Protein AF-A0A644TTU2-F1 (afdb_monomer_lite)

Structure (mmCIF, N/CA/C/O backbone):
data_AF-A0A644TTU2-F1
#
_entry.id   AF-A0A644TTU2-F1
#
loop_
_atom_site.group_PDB
_atom_site.id
_atom_site.type_symbol
_atom_site.label_atom_id
_atom_site.label_alt_id
_atom_site.label_comp_id
_atom_site.label_asym_id
_atom_site.label_entity_id
_atom_site.label_seq_id
_atom_site.pdbx_PDB_ins_code
_atom_site.Cartn_x
_atom_site.Cartn_y
_atom_site.Cartn_z
_atom_site.occupancy
_atom_site.B_iso_or_equiv
_atom_site.auth_seq_id
_atom_site.auth_comp_id
_atom_site.auth_asym_id
_atom_site.auth_atom_id
_atom_site.pdbx_PDB_model_num
ATOM 1 N N . MET A 1 1 ? -2.534 -51.033 -49.620 1.00 36.47 1 MET A N 1
ATOM 2 C CA . MET A 1 1 ? -1.357 -50.260 -50.071 1.00 36.47 1 MET A CA 1
ATOM 3 C C . MET A 1 1 ? -1.173 -49.117 -49.080 1.00 36.47 1 MET A C 1
ATOM 5 O O . MET A 1 1 ? -1.932 -48.161 -49.117 1.00 36.47 1 MET A O 1
ATOM 9 N N . ILE A 1 2 ? -0.305 -49.298 -48.080 1.00 35.78 2 ILE A N 1
ATOM 10 C CA . ILE A 1 2 ? -0.121 -48.347 -46.971 1.00 35.78 2 ILE A CA 1
ATOM 11 C C . ILE A 1 2 ? 1.009 -47.396 -47.372 1.00 35.78 2 ILE A C 1
ATOM 13 O O . ILE A 1 2 ? 2.173 -47.789 -47.349 1.00 35.78 2 ILE A O 1
ATOM 17 N N . PHE A 1 3 ? 0.681 -46.162 -47.758 1.00 36.12 3 PHE A N 1
ATOM 18 C CA . PHE A 1 3 ? 1.684 -45.111 -47.923 1.00 36.12 3 PHE A CA 1
ATOM 19 C C . PHE A 1 3 ? 2.044 -44.549 -46.547 1.00 36.12 3 PHE A C 1
ATOM 21 O O . PHE A 1 3 ? 1.302 -43.783 -45.940 1.00 36.12 3 PHE A O 1
ATOM 28 N N . LYS A 1 4 ? 3.201 -44.977 -46.046 1.00 41.09 4 LYS A N 1
ATOM 29 C CA . LYS A 1 4 ? 3.854 -44.441 -44.853 1.00 41.09 4 LYS A CA 1
ATOM 30 C C . LYS A 1 4 ? 4.629 -43.192 -45.290 1.00 41.09 4 LYS A C 1
ATOM 32 O O . LYS A 1 4 ? 5.732 -43.307 -45.818 1.00 41.09 4 LYS A O 1
ATOM 37 N N . THR A 1 5 ? 4.057 -42.000 -45.137 1.00 38.59 5 THR A N 1
ATOM 38 C CA . THR A 1 5 ? 4.783 -40.745 -45.392 1.00 38.59 5 THR A CA 1
ATOM 39 C C . THR A 1 5 ? 5.749 -40.485 -44.240 1.00 38.59 5 THR A C 1
ATOM 41 O O . THR A 1 5 ? 5.375 -39.992 -43.178 1.00 38.59 5 THR A O 1
ATOM 44 N N . SER A 1 6 ? 7.003 -40.880 -44.448 1.00 41.25 6 SER A N 1
ATOM 45 C CA . SER A 1 6 ? 8.137 -40.555 -43.588 1.00 41.25 6 SER A CA 1
ATOM 46 C C . SER A 1 6 ? 8.536 -39.095 -43.796 1.00 41.25 6 SER A C 1
ATOM 48 O O . SER A 1 6 ? 9.409 -38.790 -44.607 1.00 41.25 6 SER A O 1
ATOM 50 N N . THR A 1 7 ? 7.918 -38.182 -43.054 1.00 50.84 7 THR A N 1
ATOM 51 C CA . THR A 1 7 ? 8.358 -36.782 -42.983 1.00 50.84 7 THR A CA 1
ATOM 52 C C . THR A 1 7 ? 9.454 -36.659 -41.922 1.00 50.84 7 THR A C 1
ATOM 54 O O . THR A 1 7 ? 9.243 -36.127 -40.837 1.00 50.84 7 THR A O 1
ATOM 57 N N . SER A 1 8 ? 10.635 -37.213 -42.207 1.00 52.56 8 SER A N 1
ATOM 58 C CA . SER A 1 8 ? 11.828 -36.971 -41.390 1.00 52.56 8 SER A CA 1
ATOM 59 C C . SER A 1 8 ? 12.425 -35.636 -41.829 1.00 52.56 8 SER A C 1
ATOM 61 O O . SER A 1 8 ? 13.054 -35.537 -42.885 1.00 52.56 8 SER A O 1
ATOM 63 N N . ALA A 1 9 ? 12.160 -34.577 -41.059 1.00 55.38 9 ALA A N 1
ATOM 64 C CA . ALA A 1 9 ? 12.847 -33.305 -41.237 1.00 55.38 9 ALA A CA 1
ATOM 65 C C . ALA A 1 9 ? 14.358 -33.550 -41.128 1.00 55.38 9 ALA A C 1
ATOM 67 O O . ALA A 1 9 ? 14.825 -34.191 -40.185 1.00 55.38 9 ALA A O 1
ATOM 68 N N . LYS A 1 10 ? 15.124 -33.077 -42.117 1.00 64.12 10 LYS A N 1
ATOM 69 C CA . LYS A 1 10 ? 16.571 -33.304 -42.168 1.00 64.12 10 LYS A CA 1
ATOM 70 C C . LYS A 1 10 ? 17.222 -32.758 -40.884 1.00 64.12 10 LYS A C 1
ATOM 72 O O . LYS A 1 10 ? 16.847 -31.670 -40.446 1.00 64.12 10 LYS A O 1
ATOM 77 N N . PRO A 1 11 ? 18.201 -33.462 -40.289 1.00 58.56 11 PRO A N 1
ATOM 78 C CA . PRO A 1 11 ? 18.695 -33.180 -38.936 1.00 58.56 11 PRO A CA 1
ATOM 79 C C . PRO A 1 11 ? 19.210 -31.745 -38.758 1.00 58.56 11 PRO A C 1
ATOM 81 O O . PRO A 1 11 ? 19.015 -31.145 -37.708 1.00 58.56 11 PRO A O 1
ATOM 84 N N . TYR A 1 12 ? 19.773 -31.144 -39.807 1.00 68.12 12 TYR A N 1
ATOM 85 C CA . TYR A 1 12 ? 20.229 -29.754 -39.788 1.00 68.12 12 TYR A CA 1
ATOM 86 C C . TYR A 1 12 ? 19.088 -28.723 -39.707 1.00 68.12 12 TYR A C 1
ATOM 88 O O . TYR A 1 12 ? 19.285 -27.651 -39.153 1.00 68.12 12 TYR A O 1
ATOM 96 N N . ILE A 1 13 ? 17.886 -29.037 -40.205 1.00 71.69 13 ILE A N 1
ATOM 97 C CA . ILE A 1 13 ? 16.705 -28.164 -40.091 1.00 71.69 13 ILE A CA 1
ATOM 98 C C . ILE A 1 13 ? 16.196 -28.174 -38.651 1.00 71.69 13 ILE A C 1
ATOM 100 O O . ILE A 1 13 ? 15.873 -27.125 -38.112 1.00 71.69 13 ILE A O 1
ATOM 104 N N . VAL A 1 14 ? 16.185 -29.340 -37.998 1.00 64.75 14 VAL A N 1
ATOM 105 C CA . VAL A 1 14 ? 15.811 -29.451 -36.580 1.00 64.75 14 VAL A CA 1
ATOM 106 C C . VAL A 1 14 ? 16.819 -28.709 -35.705 1.00 64.75 14 VAL A C 1
ATOM 108 O O . VAL A 1 14 ? 16.410 -27.982 -34.808 1.00 64.75 14 VAL A O 1
ATOM 111 N N . VAL A 1 15 ? 18.117 -28.807 -36.006 1.00 71.81 15 VAL A N 1
ATOM 112 C CA . VAL A 1 15 ? 19.171 -28.049 -35.312 1.00 71.81 15 VAL A CA 1
ATOM 113 C C . VAL A 1 15 ? 19.033 -26.544 -35.548 1.00 71.81 15 VAL A C 1
ATOM 115 O O . VAL A 1 15 ? 19.105 -25.798 -34.585 1.00 71.81 15 VAL A O 1
ATOM 118 N N . LEU A 1 16 ? 18.757 -26.078 -36.770 1.00 72.00 16 LEU A N 1
ATOM 119 C CA . LEU A 1 16 ? 18.525 -24.653 -37.042 1.00 72.00 16 LEU A CA 1
ATOM 120 C C . LEU A 1 16 ? 17.249 -24.127 -36.378 1.00 72.00 16 LEU A C 1
ATOM 122 O O . LEU A 1 16 ? 17.274 -23.031 -35.837 1.00 72.00 16 LEU A O 1
ATOM 126 N N . ILE A 1 17 ? 16.165 -24.908 -36.357 1.00 67.31 17 ILE A N 1
ATOM 127 C CA . ILE A 1 17 ? 14.934 -24.561 -35.631 1.00 67.31 17 ILE A CA 1
ATOM 128 C C . ILE A 1 17 ? 15.198 -24.536 -34.130 1.00 67.31 17 ILE A C 1
ATOM 130 O O . ILE A 1 17 ? 14.697 -23.647 -33.462 1.00 67.31 17 ILE A O 1
ATOM 134 N N . THR A 1 18 ? 15.996 -25.466 -33.602 1.00 58.34 18 THR A N 1
ATOM 135 C CA . THR A 1 18 ? 16.338 -25.534 -32.174 1.00 58.34 18 THR A CA 1
ATOM 136 C C . THR A 1 18 ? 17.281 -24.402 -31.781 1.00 58.34 18 THR A C 1
ATOM 138 O O . THR A 1 18 ? 17.051 -23.772 -30.765 1.00 58.34 18 THR A O 1
ATOM 141 N N . ILE A 1 19 ? 18.285 -24.075 -32.598 1.00 64.81 19 ILE A N 1
ATOM 142 C CA . ILE A 1 19 ? 19.174 -22.921 -32.402 1.00 64.81 19 ILE A CA 1
ATOM 143 C C . ILE A 1 19 ? 18.379 -21.622 -32.512 1.00 64.81 19 ILE A C 1
ATOM 145 O O . ILE A 1 19 ? 18.540 -20.750 -31.672 1.00 64.81 19 ILE A O 1
ATOM 149 N N . TRP A 1 20 ? 17.477 -21.505 -33.487 1.00 62.22 20 TRP A N 1
ATOM 150 C CA . TRP A 1 20 ? 16.575 -20.364 -33.607 1.00 62.22 20 TRP A CA 1
ATOM 151 C C . TRP A 1 20 ? 15.594 -20.282 -32.432 1.00 62.22 20 TRP A C 1
ATOM 153 O O . TRP A 1 20 ? 15.369 -19.193 -31.929 1.00 62.22 20 TRP A O 1
ATOM 163 N N . TYR A 1 21 ? 15.067 -21.405 -31.930 1.00 55.94 21 TYR A N 1
ATOM 164 C CA . TYR A 1 21 ? 14.231 -21.445 -30.724 1.00 55.94 21 TYR A CA 1
ATOM 165 C C . TYR A 1 21 ? 15.023 -21.084 -29.468 1.00 55.94 21 TYR A C 1
ATOM 167 O O . TYR A 1 21 ? 14.513 -20.343 -28.646 1.00 55.94 21 TYR A O 1
ATOM 175 N N . ILE A 1 22 ? 16.261 -21.560 -29.326 1.00 54.66 22 ILE A N 1
ATOM 176 C CA . ILE A 1 22 ? 17.160 -21.233 -28.211 1.00 54.66 22 ILE A CA 1
ATOM 177 C C . ILE A 1 22 ? 17.533 -19.745 -28.257 1.00 54.66 22 ILE A C 1
ATOM 179 O O . ILE A 1 22 ? 17.469 -19.072 -27.237 1.00 54.66 22 ILE A O 1
ATOM 183 N N . PHE A 1 23 ? 17.821 -19.202 -29.443 1.00 53.97 23 PHE A N 1
ATOM 184 C CA . PHE A 1 23 ? 18.107 -17.778 -29.646 1.00 53.97 23 PHE A CA 1
ATOM 185 C C . PHE A 1 23 ? 16.855 -16.896 -29.458 1.00 53.97 23 PHE A C 1
ATOM 187 O O . PHE A 1 23 ? 16.946 -15.777 -28.962 1.00 53.97 23 PHE A O 1
ATOM 194 N N . ARG A 1 24 ? 15.665 -17.422 -29.783 1.00 51.34 24 ARG A N 1
ATOM 195 C CA . ARG A 1 24 ? 14.353 -16.784 -29.564 1.00 51.34 24 ARG A CA 1
ATOM 196 C C . ARG A 1 24 ? 13.818 -16.948 -28.133 1.00 51.34 24 ARG A C 1
ATOM 198 O O . ARG A 1 24 ? 12.896 -16.233 -27.759 1.00 51.34 24 ARG A O 1
ATOM 205 N N . MET A 1 25 ? 14.354 -17.880 -27.340 1.00 43.56 25 MET A N 1
ATOM 206 C CA . MET A 1 25 ? 13.925 -18.132 -25.955 1.00 43.56 25 MET A CA 1
ATOM 207 C C . MET A 1 25 ? 14.740 -17.384 -24.899 1.00 43.56 25 MET A C 1
ATOM 209 O O . MET A 1 25 ? 14.291 -17.324 -23.759 1.00 43.56 25 MET A O 1
ATOM 213 N N . ASP A 1 26 ? 15.873 -16.780 -25.260 1.00 47.06 26 ASP A N 1
ATOM 214 C CA . ASP A 1 26 ? 16.692 -15.985 -24.327 1.00 47.06 26 ASP A CA 1
ATOM 215 C C . ASP A 1 26 ? 16.451 -14.471 -24.457 1.00 47.06 26 ASP A C 1
ATOM 217 O O . ASP A 1 26 ? 17.126 -13.644 -23.844 1.00 47.06 26 ASP A O 1
ATOM 221 N N . THR A 1 27 ? 15.469 -14.080 -25.271 1.00 51.66 27 THR A N 1
ATOM 222 C CA . THR A 1 27 ? 15.134 -12.677 -25.481 1.00 51.66 27 THR A CA 1
ATOM 223 C C . THR A 1 27 ? 14.147 -12.218 -24.420 1.00 51.66 27 THR A C 1
ATOM 225 O O . THR A 1 27 ? 12.972 -12.590 -24.407 1.00 51.66 27 THR A O 1
ATOM 228 N N . ILE A 1 28 ? 14.628 -11.352 -23.539 1.00 59.41 28 ILE A N 1
ATOM 229 C CA . ILE A 1 28 ? 13.788 -10.480 -22.734 1.00 59.41 28 ILE A CA 1
ATOM 230 C C . ILE A 1 28 ? 12.988 -9.602 -23.709 1.00 59.41 28 ILE A C 1
ATOM 232 O O . ILE A 1 28 ? 13.498 -8.620 -24.243 1.00 59.41 28 ILE A O 1
ATOM 236 N N . ASN A 1 29 ? 11.752 -10.002 -24.009 1.00 67.81 29 ASN A N 1
ATOM 237 C CA . ASN A 1 29 ? 10.910 -9.289 -24.963 1.00 67.81 29 ASN A CA 1
ATOM 238 C C . ASN A 1 29 ? 10.328 -8.029 -24.302 1.00 67.81 29 ASN A C 1
ATOM 240 O O . ASN A 1 29 ? 9.532 -8.136 -23.362 1.00 67.81 29 ASN A O 1
ATOM 244 N N . SER A 1 30 ? 10.704 -6.850 -24.802 1.00 69.06 30 SER A N 1
ATOM 245 C CA . SER A 1 30 ? 10.215 -5.554 -24.317 1.00 69.06 30 SER A CA 1
ATOM 246 C C . SER A 1 30 ? 8.688 -5.462 -24.365 1.00 69.06 30 SER A C 1
ATOM 248 O O . SER A 1 30 ? 8.096 -4.981 -23.404 1.00 69.06 30 SER A O 1
ATOM 250 N N . GLU A 1 31 ? 8.034 -6.046 -25.375 1.00 71.81 31 GLU A N 1
ATOM 251 C CA . GLU A 1 31 ? 6.565 -6.103 -25.470 1.00 71.81 31 GLU A CA 1
ATOM 252 C C . GLU A 1 31 ? 5.923 -6.891 -24.318 1.00 71.81 31 GLU A C 1
ATOM 254 O O . GLU A 1 31 ? 4.842 -6.556 -23.836 1.00 71.81 31 GLU A O 1
ATOM 259 N N . THR A 1 32 ? 6.580 -7.956 -23.848 1.00 80.75 32 THR A N 1
ATOM 260 C CA . THR A 1 32 ? 6.059 -8.767 -22.735 1.00 80.75 32 THR A CA 1
ATOM 261 C C . THR A 1 32 ? 6.181 -8.017 -21.411 1.00 80.75 32 THR A C 1
ATOM 263 O O . THR A 1 32 ? 5.284 -8.095 -20.568 1.00 80.75 32 THR A O 1
ATOM 266 N N . ILE A 1 33 ? 7.273 -7.269 -21.233 1.00 82.75 33 ILE A N 1
ATOM 267 C CA . ILE A 1 33 ? 7.481 -6.429 -20.051 1.00 82.75 33 ILE A CA 1
ATOM 268 C C . ILE A 1 33 ? 6.497 -5.260 -20.066 1.00 82.75 33 ILE A C 1
ATOM 270 O O . ILE A 1 33 ? 5.790 -5.056 -19.080 1.00 82.75 33 ILE A O 1
ATOM 274 N N . ASP A 1 34 ? 6.374 -4.556 -21.187 1.00 82.81 34 ASP A N 1
ATOM 275 C CA . ASP A 1 34 ? 5.413 -3.466 -21.345 1.00 82.81 34 ASP A CA 1
ATOM 276 C C . ASP A 1 34 ? 3.967 -3.941 -21.107 1.00 82.81 34 ASP A C 1
ATOM 278 O O . ASP A 1 34 ? 3.221 -3.349 -20.322 1.00 82.81 34 ASP A O 1
ATOM 282 N N . GLY A 1 35 ? 3.591 -5.102 -21.653 1.00 85.50 35 GLY A N 1
ATOM 283 C CA . GLY A 1 35 ? 2.297 -5.737 -21.392 1.00 85.50 35 GLY A CA 1
ATOM 284 C C . GLY A 1 35 ? 2.046 -6.047 -19.908 1.00 85.50 35 GLY A C 1
ATOM 285 O O . GLY A 1 35 ? 0.925 -5.895 -19.414 1.00 85.50 35 GLY A O 1
ATOM 286 N N . TYR A 1 36 ? 3.082 -6.447 -19.164 1.00 87.75 36 TYR A N 1
ATOM 287 C CA . TYR A 1 36 ? 2.977 -6.671 -17.720 1.00 87.75 36 TYR A CA 1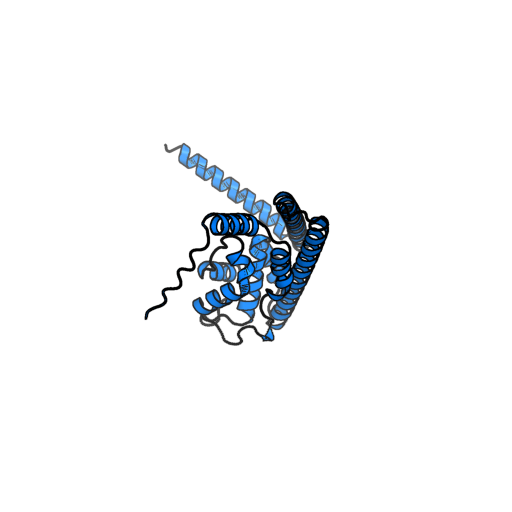
ATOM 288 C C . TYR A 1 36 ? 2.769 -5.358 -16.950 1.00 87.75 36 TYR A C 1
ATOM 290 O O . TYR A 1 36 ? 1.861 -5.271 -16.115 1.00 87.75 36 TYR A O 1
ATOM 298 N N . PHE A 1 37 ? 3.582 -4.336 -17.232 1.00 89.62 37 PHE A N 1
ATOM 299 C CA . PHE A 1 37 ? 3.536 -3.058 -16.520 1.00 89.62 37 PHE A CA 1
ATOM 300 C C . PHE A 1 37 ? 2.275 -2.249 -16.858 1.00 89.62 37 PHE A C 1
ATOM 302 O O . PHE A 1 37 ? 1.611 -1.746 -15.950 1.00 89.62 37 PHE A O 1
ATOM 309 N N . SER A 1 38 ? 1.845 -2.227 -18.120 1.00 88.25 38 SER A N 1
ATOM 310 C CA . SER A 1 38 ? 0.589 -1.591 -18.560 1.00 88.25 38 SER A CA 1
ATOM 311 C C . SER A 1 38 ? -0.672 -2.214 -17.938 1.00 88.25 38 SER A C 1
ATOM 313 O O . SER A 1 38 ? -1.743 -1.596 -17.911 1.00 88.25 38 SER A O 1
ATOM 315 N N . ALA A 1 39 ? -0.571 -3.432 -17.394 1.00 89.19 39 ALA A N 1
ATOM 316 C CA . ALA A 1 39 ? -1.641 -4.082 -16.645 1.00 89.19 39 ALA A CA 1
ATOM 317 C C . ALA A 1 39 ? -1.655 -3.745 -15.144 1.00 89.19 39 ALA A C 1
ATOM 319 O O . ALA A 1 39 ? -2.660 -4.037 -14.488 1.00 89.19 39 ALA A O 1
ATOM 320 N N . LEU A 1 40 ? -0.603 -3.130 -14.585 1.00 88.44 40 LEU A N 1
ATOM 321 C CA . LEU A 1 40 ? -0.518 -2.810 -13.152 1.00 88.44 40 LEU A CA 1
ATOM 322 C C . LEU A 1 40 ? -1.687 -1.965 -12.630 1.00 88.44 40 LEU A C 1
ATOM 324 O O . LEU A 1 40 ? -2.215 -2.326 -11.577 1.00 88.44 40 LEU A O 1
ATOM 328 N N . PRO A 1 41 ? -2.163 -0.911 -13.328 1.00 87.38 41 PRO A N 1
ATOM 329 C CA . PRO A 1 41 ? -3.273 -0.102 -12.819 1.00 87.38 41 PRO A CA 1
ATOM 330 C C . PRO A 1 41 ? -4.555 -0.918 -12.609 1.00 87.38 41 PRO A C 1
ATOM 332 O O . PRO A 1 41 ? -5.297 -0.684 -11.661 1.00 87.38 41 PRO A O 1
ATOM 335 N N . ARG A 1 42 ? -4.783 -1.942 -13.446 1.00 86.69 42 ARG A N 1
ATOM 336 C CA . ARG A 1 42 ? -5.956 -2.833 -13.365 1.00 86.69 42 ARG A CA 1
ATOM 337 C C . ARG A 1 42 ? -5.859 -3.877 -12.252 1.00 86.69 42 ARG A C 1
ATOM 339 O O . ARG A 1 42 ? -6.818 -4.601 -12.014 1.00 86.69 42 ARG A O 1
ATOM 346 N N . LYS A 1 43 ? -4.703 -3.991 -11.598 1.00 86.38 43 LYS A N 1
ATOM 347 C CA . LYS A 1 43 ? -4.461 -4.931 -10.499 1.00 86.38 43 LYS A CA 1
ATOM 348 C C . LYS A 1 43 ? -4.631 -4.285 -9.119 1.00 86.38 43 LYS A C 1
ATOM 350 O O . LYS A 1 43 ? -4.326 -4.928 -8.115 1.00 86.38 43 LYS A O 1
ATOM 355 N N . ALA A 1 44 ? -5.102 -3.038 -9.055 1.00 87.19 44 ALA A N 1
ATOM 356 C CA . ALA A 1 44 ? -5.551 -2.450 -7.802 1.00 87.19 44 ALA A CA 1
ATOM 357 C C . ALA A 1 44 ? -6.681 -3.308 -7.185 1.00 87.19 44 ALA A C 1
ATOM 359 O O . ALA A 1 44 ? -7.447 -3.928 -7.929 1.00 87.19 44 ALA A O 1
ATOM 360 N N . PRO A 1 45 ? -6.814 -3.350 -5.845 1.00 91.44 45 PRO A N 1
ATOM 361 C CA . PRO A 1 45 ? -7.928 -4.032 -5.189 1.00 91.44 45 PRO A CA 1
ATOM 362 C C . PRO A 1 45 ? -9.295 -3.528 -5.676 1.00 91.44 45 PRO A C 1
ATOM 364 O O . PRO A 1 45 ? -9.371 -2.477 -6.305 1.00 91.44 45 PRO A O 1
ATOM 367 N N . ALA A 1 46 ? -10.376 -4.242 -5.378 1.00 93.81 46 ALA A N 1
ATOM 368 C CA . ALA A 1 46 ? -11.740 -3.881 -5.776 1.00 93.81 46 ALA A CA 1
ATOM 369 C C . ALA A 1 46 ? -12.227 -2.544 -5.171 1.00 93.81 46 ALA A C 1
ATOM 371 O O . ALA A 1 46 ? -11.778 -2.148 -4.096 1.00 93.81 46 ALA A O 1
ATOM 372 N N . ASP A 1 47 ? -13.148 -1.843 -5.849 1.00 95.12 47 ASP A N 1
ATOM 373 C CA . ASP A 1 47 ? -13.818 -0.656 -5.291 1.00 95.12 47 ASP A CA 1
ATOM 374 C C . ASP A 1 47 ? -14.658 -1.001 -4.063 1.00 95.12 47 ASP A C 1
ATOM 376 O O . ASP A 1 47 ? -15.049 -2.151 -3.864 1.00 95.12 47 ASP A O 1
ATOM 380 N N . TRP A 1 48 ? -14.952 0.020 -3.253 1.00 96.19 48 TRP A N 1
ATOM 381 C CA . TRP A 1 48 ? -15.733 -0.112 -2.023 1.00 96.19 48 TRP A CA 1
ATOM 382 C C . TRP A 1 48 ? -17.062 -0.846 -2.237 1.00 96.19 48 TRP A C 1
ATOM 384 O O . TRP A 1 48 ? -17.388 -1.772 -1.494 1.00 96.19 48 TRP A O 1
ATOM 394 N N . GLU A 1 49 ? -17.789 -0.489 -3.298 1.00 96.00 49 GLU A N 1
ATOM 395 C CA . GLU A 1 49 ? -19.078 -1.094 -3.653 1.00 96.00 49 GLU A CA 1
ATOM 396 C C . GLU A 1 49 ? -18.968 -2.592 -3.973 1.00 96.00 49 GLU A C 1
ATOM 398 O O . GLU A 1 49 ? -19.909 -3.348 -3.739 1.00 96.00 49 GLU A O 1
ATOM 403 N N . TYR A 1 50 ? -17.805 -3.038 -4.457 1.00 95.81 50 TYR A N 1
ATOM 404 C CA . TYR A 1 50 ? -17.539 -4.434 -4.812 1.00 95.81 50 TYR A CA 1
ATOM 405 C C . TYR A 1 50 ? -16.881 -5.235 -3.685 1.00 95.81 50 TYR A C 1
ATOM 407 O O . TYR A 1 50 ? -16.658 -6.442 -3.836 1.00 95.81 50 TYR A O 1
ATOM 415 N N . LEU A 1 51 ? -16.556 -4.602 -2.555 1.00 96.62 51 LEU A N 1
ATOM 416 C CA . LEU A 1 51 ? -16.102 -5.332 -1.380 1.00 96.62 51 LEU A CA 1
ATOM 417 C C . LEU A 1 51 ? -17.247 -6.191 -0.812 1.00 96.62 51 LEU A C 1
ATOM 419 O O . LEU A 1 51 ? -18.409 -5.783 -0.875 1.00 96.62 51 LEU A O 1
ATOM 423 N N . PRO A 1 52 ? -16.943 -7.364 -0.220 1.00 95.62 52 PRO A N 1
ATOM 424 C CA . PRO A 1 52 ? -17.953 -8.238 0.360 1.00 95.62 52 PRO A CA 1
ATOM 425 C C . PRO A 1 52 ? -18.842 -7.497 1.360 1.00 95.62 52 PRO A C 1
ATOM 427 O O . PRO A 1 52 ? -18.355 -6.941 2.341 1.00 95.62 52 PRO A O 1
ATOM 430 N N . ASP A 1 53 ? -20.151 -7.529 1.114 1.00 90.69 53 ASP A N 1
ATOM 431 C CA . ASP A 1 53 ? -21.167 -6.928 1.989 1.00 90.69 53 ASP A CA 1
ATOM 432 C C . ASP A 1 53 ? -21.692 -7.906 3.055 1.00 90.69 53 ASP A C 1
ATOM 434 O O . ASP A 1 53 ? -22.601 -7.617 3.825 1.00 90.69 53 ASP A O 1
ATOM 438 N N . ILE A 1 54 ? -21.103 -9.102 3.102 1.00 93.25 54 ILE A N 1
ATOM 439 C CA . ILE A 1 54 ? -21.353 -10.110 4.126 1.00 93.25 54 ILE A CA 1
ATOM 440 C C . ILE A 1 54 ? -20.134 -10.229 5.032 1.00 93.25 54 ILE A C 1
ATOM 442 O O . ILE A 1 54 ? -18.991 -10.164 4.581 1.00 93.25 54 ILE A O 1
ATOM 446 N N . GLY A 1 55 ? -20.376 -10.473 6.318 1.00 94.56 55 GLY A N 1
ATOM 447 C CA . GLY A 1 55 ? -19.300 -10.766 7.256 1.00 94.56 55 GLY A CA 1
ATOM 448 C C . GLY A 1 55 ? -18.591 -12.077 6.898 1.00 94.56 55 GLY A C 1
ATOM 449 O O . GLY A 1 55 ? -19.211 -13.143 6.927 1.00 94.56 55 GLY A O 1
ATOM 450 N N . LEU A 1 56 ? -17.295 -11.997 6.600 1.00 97.38 56 LEU A N 1
ATOM 451 C CA . LEU A 1 56 ? -16.457 -13.137 6.228 1.00 97.38 56 LEU A CA 1
ATOM 452 C C . LEU A 1 56 ? -15.861 -13.819 7.461 1.00 97.38 56 LEU A C 1
ATOM 454 O O . LEU A 1 56 ? -15.421 -13.145 8.391 1.00 97.38 56 LEU A O 1
ATOM 458 N N . TYR A 1 57 ? -15.788 -15.149 7.462 1.00 97.38 57 TYR A N 1
ATOM 459 C CA . TYR A 1 57 ? -14.976 -15.882 8.438 1.00 97.38 57 TYR A CA 1
ATOM 460 C C . TYR A 1 57 ? -13.482 -15.768 8.106 1.00 97.38 57 TYR A C 1
ATOM 462 O O . TYR A 1 57 ? -13.116 -15.453 6.977 1.00 97.38 57 TYR A O 1
ATOM 470 N N . MET A 1 58 ? -12.612 -16.051 9.082 1.00 95.81 58 MET A N 1
ATOM 471 C CA . MET A 1 58 ? -11.156 -15.881 8.951 1.00 95.81 58 MET A CA 1
ATOM 472 C C . MET A 1 58 ? -10.576 -16.512 7.675 1.00 95.81 58 MET A C 1
ATOM 474 O O . MET A 1 58 ? -9.873 -15.831 6.937 1.00 95.81 58 MET A O 1
ATOM 478 N N . ASP A 1 59 ? -10.895 -17.774 7.382 1.00 95.75 59 ASP A N 1
ATOM 479 C CA . ASP A 1 59 ? -10.335 -18.459 6.208 1.00 95.75 59 ASP A CA 1
ATOM 480 C C . ASP A 1 59 ? -10.811 -17.815 4.897 1.00 95.75 59 ASP A C 1
ATOM 482 O O . ASP A 1 59 ? -10.021 -17.589 3.985 1.00 95.75 59 ASP A O 1
ATOM 486 N N . GLN A 1 60 ? -12.088 -17.417 4.835 1.00 97.12 60 GLN A N 1
ATOM 487 C CA . GLN A 1 60 ? -12.662 -16.711 3.684 1.00 97.12 60 GLN A CA 1
ATOM 488 C C . GLN A 1 60 ? -12.005 -15.343 3.482 1.00 97.12 60 GLN A C 1
ATOM 490 O O . GLN A 1 60 ? -11.716 -14.954 2.351 1.00 97.12 60 GLN A O 1
ATOM 495 N N . LEU A 1 61 ? -11.756 -14.623 4.578 1.00 96.81 61 LEU A N 1
ATOM 496 C CA . LEU A 1 61 ? -11.056 -13.346 4.564 1.00 96.81 61 LEU A CA 1
ATOM 497 C C . LEU A 1 61 ? -9.625 -13.511 4.049 1.00 96.81 61 LEU A C 1
ATOM 499 O O . LEU A 1 61 ? -9.218 -12.755 3.173 1.00 96.81 61 LEU A O 1
ATOM 503 N N . VAL A 1 62 ? -8.877 -14.495 4.554 1.00 95.06 62 VAL A N 1
ATOM 504 C CA . VAL A 1 62 ? -7.507 -14.775 4.098 1.00 95.06 62 VAL A CA 1
ATOM 505 C C . VAL A 1 62 ? -7.497 -15.054 2.597 1.00 95.06 62 VAL A C 1
ATOM 507 O O . VAL A 1 62 ? -6.801 -14.356 1.861 1.00 95.06 62 VAL A O 1
ATOM 510 N N . THR A 1 63 ? -8.336 -15.980 2.123 1.00 93.94 63 THR A N 1
ATOM 511 C CA . THR A 1 63 ? -8.440 -16.299 0.690 1.00 93.94 63 THR A CA 1
ATOM 512 C C . THR A 1 63 ? -8.816 -15.076 -0.147 1.00 93.94 63 THR A C 1
ATOM 514 O O . THR A 1 63 ? -8.265 -14.861 -1.229 1.00 93.94 63 THR A O 1
ATOM 517 N N . TYR A 1 64 ? -9.740 -14.245 0.343 1.00 95.81 64 TYR A N 1
ATOM 518 C CA . TYR A 1 64 ? -10.130 -13.019 -0.345 1.00 95.81 64 TYR A CA 1
ATOM 519 C C . TYR A 1 64 ? -8.959 -12.031 -0.454 1.00 95.81 64 TYR A C 1
ATOM 521 O O . TYR A 1 64 ? -8.679 -11.535 -1.548 1.00 95.81 64 TYR A O 1
ATOM 529 N N . LEU A 1 65 ? -8.254 -11.767 0.652 1.00 94.38 65 LEU A N 1
ATOM 530 C CA . LEU A 1 65 ? -7.114 -10.847 0.685 1.00 94.38 65 LEU A CA 1
ATOM 531 C C . LEU A 1 65 ? -5.974 -11.323 -0.220 1.00 94.38 65 LEU A C 1
ATOM 533 O O . LEU A 1 65 ? -5.397 -10.512 -0.939 1.00 94.38 65 LEU A O 1
ATOM 537 N N . GLU A 1 66 ? -5.674 -12.622 -0.237 1.00 91.44 66 GLU A N 1
ATOM 538 C CA . GLU A 1 66 ? -4.623 -13.184 -1.093 1.00 91.44 66 GLU A CA 1
ATOM 539 C C . GLU A 1 66 ? -4.917 -12.982 -2.581 1.00 91.44 66 GLU A C 1
ATOM 541 O O . GLU A 1 66 ? -4.018 -12.597 -3.331 1.00 91.44 66 GLU A O 1
ATOM 546 N N . ARG A 1 67 ? -6.180 -13.153 -2.993 1.00 91.00 67 ARG A N 1
ATOM 547 C CA . ARG A 1 67 ? -6.622 -12.895 -4.371 1.00 91.00 67 ARG A CA 1
ATOM 548 C C . ARG A 1 67 ? -6.546 -11.414 -4.743 1.00 91.00 67 ARG A C 1
ATOM 550 O O . ARG A 1 67 ? -6.210 -11.069 -5.869 1.00 91.00 67 ARG A O 1
ATOM 557 N N . GLN A 1 68 ? -6.889 -10.521 -3.818 1.00 92.62 68 GLN A N 1
ATOM 558 C CA . GLN A 1 68 ? -6.834 -9.077 -4.070 1.00 92.62 68 GLN A CA 1
ATOM 559 C C . GLN A 1 68 ? -5.402 -8.526 -4.079 1.00 92.62 68 GLN A C 1
ATOM 561 O O . GLN A 1 68 ? -5.136 -7.516 -4.721 1.00 92.62 68 GLN A O 1
ATOM 566 N N . LEU A 1 69 ? -4.476 -9.180 -3.375 1.00 88.94 69 LEU A N 1
ATOM 567 C CA . LEU A 1 69 ? -3.102 -8.714 -3.183 1.00 88.94 69 LEU A CA 1
ATOM 568 C C . LEU A 1 69 ? -2.077 -9.546 -3.959 1.00 88.94 69 LEU A C 1
ATOM 570 O O . LEU A 1 69 ? -0.898 -9.554 -3.603 1.00 88.94 69 LEU A O 1
ATOM 574 N N . GLU A 1 70 ? -2.497 -10.213 -5.038 1.00 84.69 70 GLU A N 1
ATOM 575 C CA . GLU A 1 70 ? -1.631 -11.077 -5.852 1.00 84.69 70 GLU A CA 1
ATOM 576 C C . GLU A 1 70 ? -0.345 -10.388 -6.324 1.00 84.69 70 GLU A C 1
ATOM 578 O O . GLU A 1 70 ? 0.712 -11.018 -6.370 1.00 84.69 70 GLU A O 1
ATOM 583 N N . LEU A 1 71 ? -0.413 -9.086 -6.620 1.00 77.94 71 LEU A N 1
ATOM 584 C CA . LEU A 1 71 ? 0.757 -8.265 -6.940 1.00 77.94 71 LEU A CA 1
ATOM 585 C C . LEU A 1 71 ? 1.843 -8.338 -5.861 1.00 77.94 71 LEU A C 1
ATOM 587 O O . LEU A 1 71 ? 3.027 -8.463 -6.165 1.00 77.94 71 LEU A O 1
ATOM 591 N N . PHE A 1 72 ? 1.439 -8.263 -4.597 1.00 73.06 72 PHE A N 1
ATOM 592 C CA . PHE A 1 72 ? 2.346 -8.171 -3.457 1.00 73.06 72 PHE A CA 1
ATOM 593 C C . PHE A 1 72 ? 2.745 -9.542 -2.908 1.00 73.06 72 PHE A C 1
ATOM 595 O O . PHE A 1 72 ? 3.782 -9.646 -2.247 1.00 73.06 72 PHE A O 1
ATOM 602 N N . THR A 1 73 ? 1.954 -10.582 -3.181 1.00 68.75 73 THR A N 1
ATOM 603 C CA . THR A 1 73 ? 2.219 -11.955 -2.730 1.00 68.75 73 THR A CA 1
ATOM 604 C C . THR A 1 73 ? 3.049 -12.755 -3.738 1.00 68.75 73 THR A C 1
ATOM 606 O O . THR A 1 73 ? 3.948 -13.484 -3.324 1.00 68.75 73 THR A O 1
ATOM 609 N N . LYS A 1 74 ? 2.844 -12.591 -5.054 1.00 65.25 74 LYS A N 1
ATOM 610 C CA . LYS A 1 74 ? 3.544 -13.398 -6.078 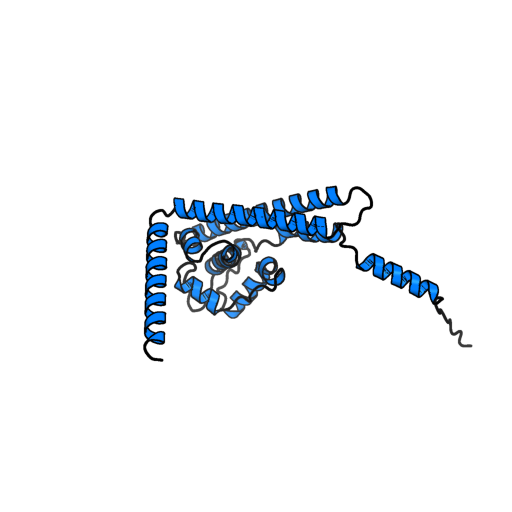1.00 65.25 74 LYS A CA 1
ATOM 611 C C . LYS A 1 74 ? 4.888 -12.821 -6.532 1.00 65.25 74 LYS A C 1
ATOM 613 O O . LYS A 1 74 ? 5.808 -13.591 -6.783 1.00 65.25 74 LYS A O 1
ATOM 618 N N . ALA A 1 75 ? 5.043 -11.497 -6.598 1.00 57.75 75 ALA A N 1
ATOM 619 C CA . ALA A 1 75 ? 6.200 -10.869 -7.252 1.00 57.75 75 ALA A CA 1
ATOM 620 C C . ALA A 1 75 ? 7.554 -11.012 -6.514 1.00 57.75 75 ALA A C 1
ATOM 622 O O . ALA A 1 75 ? 8.568 -10.558 -7.029 1.00 57.75 75 ALA A O 1
ATOM 623 N N . ALA A 1 76 ? 7.611 -11.615 -5.317 1.00 46.56 76 ALA A N 1
ATOM 624 C CA . ALA A 1 76 ? 8.858 -11.704 -4.540 1.00 46.56 76 ALA A CA 1
ATOM 625 C C . ALA A 1 76 ? 8.888 -12.842 -3.498 1.00 46.56 76 ALA A C 1
ATOM 627 O O . ALA A 1 76 ? 9.450 -12.657 -2.420 1.00 46.56 76 ALA A O 1
ATOM 628 N N . GLY A 1 77 ? 8.228 -13.982 -3.750 1.00 51.00 77 GLY A N 1
ATOM 629 C CA . GLY A 1 77 ? 8.079 -15.020 -2.714 1.00 51.00 77 GLY A CA 1
ATOM 630 C C . GLY A 1 77 ? 7.372 -14.473 -1.467 1.00 51.00 77 GLY A C 1
ATOM 631 O O . GLY A 1 77 ? 7.808 -14.698 -0.338 1.00 51.00 77 GLY A O 1
ATOM 632 N N . GLY A 1 78 ? 6.338 -13.654 -1.687 1.00 56.69 78 GLY A N 1
ATOM 633 C CA . GLY A 1 78 ? 5.657 -12.915 -0.637 1.00 56.69 78 GLY A CA 1
ATOM 634 C C . GLY A 1 78 ? 5.098 -13.842 0.438 1.00 56.69 78 GLY A C 1
ATOM 635 O O . GLY A 1 78 ? 4.640 -14.948 0.168 1.00 56.69 78 GLY A O 1
ATOM 636 N N . SER A 1 79 ? 5.153 -13.373 1.683 1.00 62.47 79 SER A N 1
ATOM 637 C CA . SER A 1 79 ? 4.649 -14.125 2.830 1.00 62.47 79 SER A CA 1
ATOM 638 C C . SER A 1 79 ? 3.135 -14.322 2.730 1.00 62.47 79 SER A C 1
ATOM 640 O O . SER A 1 79 ? 2.401 -13.348 2.532 1.00 62.47 79 SER A O 1
ATOM 642 N N . LEU A 1 80 ? 2.699 -15.575 2.896 1.00 79.50 80 LEU A N 1
ATOM 643 C CA . LEU A 1 80 ? 1.294 -15.972 3.012 1.00 79.50 80 LEU A CA 1
ATOM 644 C C . LEU A 1 80 ? 0.588 -15.127 4.076 1.00 79.50 80 LEU A C 1
ATOM 646 O O . LEU A 1 80 ? 1.139 -14.849 5.150 1.00 79.50 80 LEU A O 1
ATOM 650 N N . ILE A 1 81 ? -0.645 -14.717 3.787 1.00 88.62 81 ILE A N 1
ATOM 651 C CA . ILE A 1 81 ? -1.437 -13.964 4.756 1.00 88.62 81 ILE A CA 1
ATOM 652 C C . ILE A 1 81 ? -1.912 -14.957 5.812 1.00 88.62 81 ILE A C 1
ATOM 654 O O . ILE A 1 81 ? -2.662 -15.879 5.523 1.00 88.62 81 ILE A O 1
ATOM 658 N N . THR A 1 82 ? -1.473 -14.780 7.059 1.00 92.56 82 THR A N 1
ATOM 659 C CA . THR A 1 82 ? -1.854 -15.697 8.142 1.00 92.56 82 THR A CA 1
ATOM 660 C C . THR A 1 82 ? -2.909 -15.083 9.065 1.00 92.56 82 THR A C 1
ATOM 662 O O . THR A 1 82 ? -2.873 -13.873 9.328 1.00 92.56 82 THR A O 1
ATOM 665 N N . PRO A 1 83 ? -3.788 -15.904 9.673 1.00 94.44 83 PRO A N 1
ATOM 666 C CA . PRO A 1 83 ? -4.725 -15.452 10.705 1.00 94.44 83 PRO A CA 1
ATOM 667 C C . PRO A 1 83 ? -4.055 -14.699 11.862 1.00 94.44 83 PRO A C 1
ATOM 669 O O . PRO A 1 83 ? -4.612 -13.753 12.419 1.00 94.44 83 PRO A O 1
ATOM 672 N N . SER A 1 84 ? -2.828 -15.092 12.219 1.00 93.81 84 SER A N 1
ATOM 673 C CA . SER A 1 84 ? -2.047 -14.433 13.269 1.00 93.81 84 SER A CA 1
ATOM 674 C C . SER A 1 84 ? -1.729 -12.976 12.917 1.00 93.81 84 SER A C 1
ATOM 676 O O . SER A 1 84 ? -1.879 -12.096 13.762 1.00 93.81 84 SER A O 1
ATOM 678 N N . MET A 1 85 ? -1.372 -12.691 11.659 1.00 92.81 85 MET A N 1
ATOM 679 C CA . MET A 1 85 ? -1.105 -11.320 11.209 1.00 92.81 85 MET A CA 1
ATOM 680 C C . MET A 1 85 ? -2.349 -10.439 11.308 1.00 92.81 85 MET A C 1
ATOM 682 O O . MET A 1 85 ? -2.268 -9.340 11.849 1.00 92.81 85 MET A O 1
ATOM 686 N N . ILE A 1 86 ? -3.504 -10.941 10.863 1.00 94.50 86 ILE A N 1
ATOM 687 C CA . ILE A 1 86 ? -4.787 -10.228 10.965 1.00 94.50 86 ILE A CA 1
ATOM 688 C C . ILE A 1 86 ? -5.097 -9.913 12.436 1.00 94.50 86 ILE A C 1
ATOM 690 O O . ILE A 1 86 ? -5.402 -8.775 12.794 1.00 94.50 86 ILE A O 1
ATOM 694 N N . ASN A 1 87 ? -4.920 -10.899 13.316 1.00 94.06 87 ASN A N 1
ATOM 695 C CA . ASN A 1 87 ? -5.125 -10.718 14.750 1.00 94.06 87 ASN A CA 1
ATOM 696 C C . ASN A 1 87 ? -4.137 -9.724 15.381 1.00 94.06 87 ASN A C 1
ATOM 698 O O . ASN A 1 87 ? -4.507 -9.028 16.326 1.00 94.06 87 ASN A O 1
ATOM 702 N N . ASN A 1 88 ? -2.902 -9.630 14.884 1.00 92.44 88 ASN A N 1
ATOM 703 C CA . ASN A 1 88 ? -1.931 -8.648 15.368 1.00 92.44 88 ASN A CA 1
ATOM 704 C C . ASN A 1 88 ? -2.382 -7.217 15.057 1.00 92.44 88 ASN A C 1
ATOM 706 O O . ASN A 1 88 ? -2.312 -6.369 15.944 1.00 92.44 88 ASN A O 1
ATOM 710 N N . TYR A 1 89 ? -2.923 -6.974 13.861 1.00 92.31 89 TYR A N 1
ATOM 711 C CA . TYR A 1 89 ? -3.456 -5.661 13.486 1.00 92.31 89 TYR A CA 1
ATOM 712 C C . TYR A 1 89 ? -4.729 -5.286 14.256 1.00 92.31 89 TYR A C 1
ATOM 714 O O . TYR A 1 89 ? -4.915 -4.121 14.615 1.00 92.31 89 TYR A O 1
ATOM 722 N N . ALA A 1 90 ? -5.569 -6.270 14.592 1.00 91.12 90 ALA A N 1
ATOM 723 C CA . ALA A 1 90 ? -6.708 -6.053 15.483 1.00 91.12 90 ALA A CA 1
ATOM 724 C C . ALA A 1 90 ? -6.269 -5.730 16.925 1.00 91.12 90 ALA A C 1
ATOM 726 O O . ALA A 1 90 ? -6.841 -4.868 17.595 1.00 91.12 90 ALA A O 1
ATOM 727 N N . LYS A 1 91 ? -5.218 -6.397 17.424 1.00 89.25 91 LYS A N 1
ATOM 728 C CA . LYS A 1 91 ? -4.646 -6.131 18.756 1.00 89.25 91 LYS A CA 1
ATOM 729 C C . LYS A 1 91 ? -3.997 -4.752 18.845 1.00 89.25 91 LYS A C 1
ATOM 731 O O . LYS A 1 91 ? -4.141 -4.100 19.875 1.00 89.25 91 LYS A O 1
ATOM 736 N N . SER A 1 92 ? -3.326 -4.303 17.784 1.00 87.12 92 SER A N 1
ATOM 737 C CA . SER A 1 92 ? -2.733 -2.963 17.702 1.00 87.12 92 SER A CA 1
ATOM 738 C C . SER A 1 92 ? -3.751 -1.862 17.387 1.00 87.12 92 SER A C 1
ATOM 740 O O . SER A 1 92 ? -3.346 -0.719 17.209 1.00 87.12 92 SER A O 1
ATOM 742 N N . LYS A 1 93 ? -5.054 -2.187 17.327 1.00 88.06 93 LYS A N 1
ATOM 743 C CA . LYS A 1 93 ? -6.162 -1.259 17.038 1.00 88.06 93 LYS A CA 1
ATOM 744 C C . LYS A 1 93 ? -6.065 -0.554 15.678 1.00 88.06 93 LYS A C 1
ATOM 746 O O . LYS A 1 93 ? -6.681 0.484 15.485 1.00 88.06 93 LYS A O 1
ATOM 751 N N . ILE A 1 94 ? -5.310 -1.125 14.741 1.00 89.88 94 ILE A N 1
ATOM 752 C CA . ILE A 1 94 ? -5.237 -0.624 13.359 1.00 89.88 94 ILE A CA 1
ATOM 753 C C . ILE A 1 94 ? -6.474 -1.074 12.588 1.00 89.88 94 ILE A C 1
ATOM 755 O O . ILE A 1 94 ? -6.986 -0.358 11.740 1.00 89.88 94 ILE A O 1
ATOM 759 N N . VAL A 1 95 ? -6.963 -2.271 12.898 1.00 91.69 95 VAL A N 1
ATOM 760 C CA . VAL A 1 95 ? -8.211 -2.802 12.358 1.00 91.69 95 VAL A CA 1
ATOM 761 C C . VAL A 1 95 ? -9.170 -3.018 13.532 1.00 91.69 95 VAL A C 1
ATOM 763 O O . VAL A 1 95 ? -8.719 -3.473 14.591 1.00 91.69 95 VAL A O 1
ATOM 766 N N . PRO A 1 96 ? -10.471 -2.711 13.393 1.00 90.75 96 PRO A N 1
ATOM 767 C CA . PRO A 1 96 ? -11.468 -3.060 14.396 1.00 90.75 96 PRO A CA 1
ATOM 768 C C . PRO A 1 96 ? -11.447 -4.556 14.733 1.00 90.75 96 PRO A C 1
ATOM 770 O O . PRO A 1 96 ? -10.978 -5.402 13.963 1.00 90.75 96 PRO A O 1
ATOM 773 N N . ARG A 1 97 ? -11.932 -4.901 15.929 1.00 91.00 97 ARG A N 1
ATOM 774 C CA . ARG A 1 97 ? -12.096 -6.310 16.296 1.00 91.00 97 ARG A CA 1
ATOM 775 C C . ARG A 1 97 ? -13.259 -6.904 15.511 1.00 91.00 97 ARG A C 1
ATOM 777 O O . ARG A 1 97 ? -14.293 -6.267 15.388 1.00 91.00 97 ARG A O 1
ATOM 784 N N . ALA A 1 98 ? -13.095 -8.159 15.100 1.00 92.25 98 ALA A N 1
ATOM 785 C CA . ALA A 1 98 ? -14.140 -8.916 14.426 1.00 92.25 98 ALA A CA 1
ATOM 786 C C . ALA A 1 98 ? -15.452 -8.937 15.224 1.00 92.25 98 ALA A C 1
ATOM 788 O O . ALA A 1 98 ? -15.460 -9.161 16.440 1.00 92.25 98 ALA A O 1
ATOM 789 N N . GLU A 1 99 ? -16.563 -8.819 14.510 1.00 91.56 99 GLU A N 1
ATOM 790 C CA . GLU A 1 99 ? -17.912 -8.860 15.061 1.00 91.56 99 GLU A CA 1
ATOM 791 C C . GLU A 1 99 ? -18.424 -10.296 15.017 1.00 91.56 99 GLU A C 1
ATOM 793 O O . GLU A 1 99 ? -18.644 -10.867 13.951 1.00 91.56 99 GLU A O 1
ATOM 798 N N . GLY A 1 100 ? -18.546 -10.951 16.174 1.00 90.81 100 GLY A N 1
ATOM 799 C CA . GLY A 1 100 ? -19.029 -12.336 16.219 1.00 90.81 100 GLY A CA 1
ATOM 800 C C . GLY A 1 100 ? -18.190 -13.314 15.378 1.00 90.81 100 GLY A C 1
ATOM 801 O O . GLY A 1 100 ? -18.739 -14.248 14.796 1.00 90.81 100 GLY A O 1
ATOM 802 N N . LYS A 1 101 ? -16.862 -13.106 15.315 1.00 92.94 101 LYS A N 1
ATOM 803 C CA . LYS A 1 101 ? -15.889 -13.842 14.469 1.00 92.94 101 LYS A CA 1
ATOM 804 C C . LYS A 1 101 ? -15.997 -13.570 12.962 1.00 92.94 101 LYS A C 1
ATOM 806 O O . LYS A 1 101 ? -15.385 -14.299 12.179 1.00 92.94 101 LYS A O 1
ATOM 811 N N . LYS A 1 102 ? -16.750 -12.549 12.565 1.00 95.62 102 LYS A N 1
ATOM 812 C CA . LYS A 1 102 ? -16.889 -12.128 11.175 1.00 95.62 102 LYS A CA 1
ATOM 813 C C . LYS A 1 102 ? -16.189 -10.798 10.927 1.00 95.62 102 LYS A C 1
ATOM 815 O O . LYS A 1 102 ? -16.091 -9.951 11.814 1.00 95.62 102 LYS A O 1
ATOM 820 N N . TYR A 1 103 ? -15.714 -10.639 9.702 1.00 96.62 103 TYR A N 1
ATOM 821 C CA . TYR A 1 103 ? -15.013 -9.461 9.217 1.00 96.62 103 TYR A CA 1
ATOM 822 C C . TYR A 1 103 ? -15.850 -8.817 8.116 1.00 96.62 103 TYR A C 1
ATOM 824 O O . TYR A 1 103 ? -16.049 -9.414 7.058 1.00 96.62 103 TYR A O 1
ATOM 832 N N . GLY A 1 104 ? -16.386 -7.635 8.410 1.00 95.50 104 GLY A N 1
ATOM 833 C CA . GLY A 1 104 ? -17.177 -6.832 7.479 1.00 95.50 104 GLY A CA 1
ATOM 834 C C . GLY A 1 104 ? -16.334 -6.057 6.464 1.00 95.50 104 GLY A C 1
ATOM 835 O O . GLY A 1 104 ? -15.101 -6.144 6.447 1.00 95.50 104 GLY A O 1
ATOM 836 N N . LYS A 1 105 ? -17.022 -5.264 5.645 1.00 95.75 105 LYS A N 1
ATOM 837 C CA . LYS A 1 105 ? -16.458 -4.470 4.547 1.00 95.75 105 LYS A CA 1
ATOM 838 C C . LYS A 1 105 ? -15.332 -3.533 5.008 1.00 95.75 105 LYS A C 1
ATOM 840 O O . LYS A 1 105 ? -14.273 -3.480 4.381 1.00 95.75 105 LYS A O 1
ATOM 845 N N . GLU A 1 106 ? -15.499 -2.901 6.164 1.00 95.25 106 GLU A N 1
ATOM 846 C CA . GLU A 1 106 ? -14.524 -2.008 6.796 1.00 95.25 106 GLU A CA 1
ATOM 847 C C . GLU A 1 106 ? -13.224 -2.745 7.138 1.00 95.25 106 GLU A C 1
ATOM 849 O O . GLU A 1 106 ? -12.124 -2.250 6.888 1.00 95.25 106 GLU A O 1
ATOM 854 N N . HIS A 1 107 ? -13.339 -3.967 7.671 1.00 95.75 107 HIS A N 1
ATOM 855 C CA . HI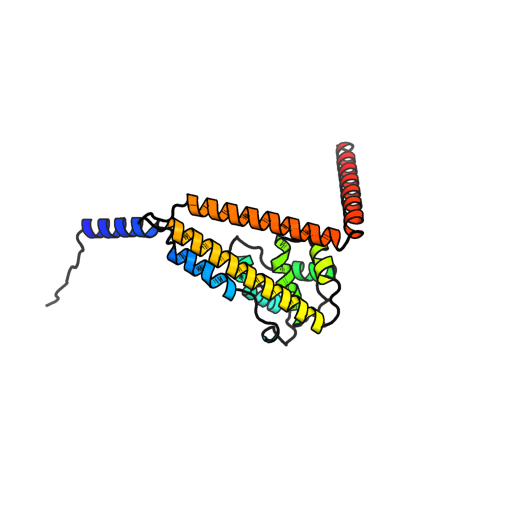S A 1 107 ? -12.181 -4.791 8.006 1.00 95.75 107 HIS A CA 1
ATOM 856 C C . HIS A 1 107 ? -11.390 -5.137 6.746 1.00 95.75 107 HIS A C 1
ATOM 858 O O . HIS A 1 107 ? -10.164 -5.028 6.736 1.00 95.75 107 HIS A O 1
ATOM 864 N N . VAL A 1 108 ? -12.089 -5.536 5.680 1.00 96.75 108 VAL A N 1
ATOM 865 C CA . VAL A 1 108 ? -11.480 -5.881 4.392 1.00 96.75 108 VAL A CA 1
ATOM 866 C C . VAL A 1 108 ? -10.726 -4.682 3.819 1.00 96.75 108 VAL A C 1
ATOM 868 O O . VAL A 1 108 ? -9.554 -4.820 3.470 1.00 96.75 108 VAL A O 1
ATOM 871 N N . ALA A 1 109 ? -11.357 -3.507 3.779 1.00 96.50 109 ALA A N 1
ATOM 872 C CA . ALA A 1 109 ? -10.750 -2.281 3.267 1.00 96.50 109 ALA A CA 1
ATOM 873 C C . ALA A 1 109 ? -9.458 -1.914 4.016 1.00 96.50 109 ALA A C 1
ATOM 875 O O . ALA A 1 109 ? -8.407 -1.721 3.397 1.00 96.50 109 ALA A O 1
ATOM 876 N N . LEU A 1 110 ? -9.502 -1.894 5.352 1.00 95.31 110 LEU A N 1
ATOM 877 C CA . LEU A 1 110 ? -8.334 -1.576 6.174 1.00 95.31 110 LEU A CA 1
ATOM 878 C C . LEU A 1 110 ? -7.223 -2.621 6.027 1.00 95.31 110 LEU A C 1
ATOM 880 O O . LEU A 1 110 ? -6.051 -2.258 5.929 1.00 95.31 110 LEU A O 1
ATOM 884 N N . LEU A 1 111 ? -7.564 -3.911 5.962 1.00 95.31 111 LEU A N 1
ATOM 885 C CA . LEU A 1 111 ? -6.577 -4.976 5.781 1.00 95.31 111 LEU A CA 1
ATOM 886 C C . LEU A 1 111 ? -5.905 -4.889 4.406 1.00 95.31 111 LEU A C 1
ATOM 888 O O . LEU A 1 111 ? -4.682 -4.992 4.340 1.00 95.31 111 LEU A O 1
ATOM 892 N N . LEU A 1 112 ? -6.645 -4.633 3.324 1.00 95.31 112 LEU A N 1
ATOM 893 C CA . LEU A 1 112 ? -6.056 -4.424 1.994 1.00 95.31 112 LEU A CA 1
ATOM 894 C C . LEU A 1 112 ? -5.035 -3.279 2.004 1.00 95.31 112 LEU A C 1
ATOM 896 O O . LEU A 1 112 ? -3.930 -3.430 1.469 1.00 95.31 112 LEU A O 1
ATOM 900 N N . THR A 1 113 ? -5.361 -2.176 2.679 1.00 94.69 113 THR A N 1
ATOM 901 C CA . THR A 1 113 ? -4.443 -1.047 2.856 1.00 94.69 113 THR A CA 1
ATOM 902 C C . THR A 1 113 ? -3.210 -1.447 3.667 1.00 94.69 113 THR A C 1
ATOM 904 O O . THR A 1 113 ? -2.080 -1.279 3.211 1.00 94.69 113 THR A O 1
ATOM 907 N N . VAL A 1 114 ? -3.398 -2.042 4.846 1.00 92.69 114 VAL A N 1
ATOM 908 C CA . VAL A 1 114 ? -2.305 -2.436 5.751 1.00 92.69 114 VAL A CA 1
ATOM 909 C C . VAL A 1 114 ? -1.356 -3.436 5.095 1.00 92.69 114 VAL A C 1
ATOM 911 O O . VAL A 1 114 ? -0.138 -3.267 5.142 1.00 92.69 114 VAL A O 1
ATOM 914 N N . PHE A 1 115 ? -1.883 -4.475 4.446 1.00 92.06 115 PHE A N 1
ATOM 915 C CA . PHE A 1 115 ? -1.054 -5.494 3.805 1.00 92.06 115 PHE A CA 1
ATOM 916 C C . PHE A 1 115 ? -0.286 -4.966 2.589 1.00 92.06 115 PHE A C 1
ATOM 918 O O . PHE A 1 115 ? 0.779 -5.509 2.283 1.00 92.06 115 PHE A O 1
ATOM 925 N N . THR A 1 116 ? -0.779 -3.902 1.955 1.00 91.06 116 THR A N 1
ATOM 926 C CA . THR A 1 116 ? -0.046 -3.166 0.922 1.00 91.06 116 THR A CA 1
ATOM 927 C C . THR A 1 116 ? 1.068 -2.318 1.540 1.00 91.06 116 THR A C 1
ATOM 929 O O . THR A 1 116 ? 2.222 -2.398 1.118 1.00 91.06 116 THR A O 1
ATOM 932 N N . LEU A 1 117 ? 0.745 -1.519 2.560 1.00 91.38 117 LEU A N 1
ATOM 933 C CA . LEU A 1 117 ? 1.643 -0.487 3.089 1.00 91.38 117 LEU A CA 1
ATOM 934 C C . LEU A 1 117 ? 2.682 -1.007 4.090 1.00 91.38 117 LEU A C 1
ATOM 936 O O . LEU A 1 117 ? 3.701 -0.351 4.286 1.00 91.38 117 LEU A O 1
ATOM 940 N N . LYS A 1 118 ? 2.505 -2.201 4.672 1.00 89.06 118 LYS A N 1
ATOM 941 C CA . LYS A 1 118 ? 3.425 -2.780 5.678 1.00 89.06 118 LYS A CA 1
ATOM 942 C C . LYS A 1 118 ? 4.881 -2.958 5.219 1.00 89.06 118 LYS A C 1
ATOM 944 O O . LYS A 1 118 ? 5.738 -3.246 6.046 1.00 89.06 118 LYS A O 1
ATOM 949 N N . ARG A 1 119 ? 5.155 -2.908 3.907 1.00 85.00 119 ARG A N 1
ATOM 950 C CA . ARG A 1 119 ? 6.527 -2.978 3.359 1.00 85.00 119 ARG A CA 1
ATOM 951 C C . ARG A 1 119 ? 7.258 -1.639 3.464 1.00 85.00 119 ARG A C 1
ATOM 953 O O . ARG A 1 119 ? 8.479 -1.629 3.395 1.00 85.00 119 ARG A O 1
ATOM 960 N N . VAL A 1 120 ? 6.494 -0.557 3.590 1.00 88.81 120 VAL A N 1
ATOM 961 C CA . VAL A 1 120 ? 6.959 0.830 3.586 1.00 88.81 120 VAL A CA 1
ATOM 962 C C . VAL A 1 120 ? 6.822 1.447 4.971 1.00 88.81 120 VAL A C 1
ATOM 964 O O . VAL A 1 120 ? 7.724 2.133 5.418 1.00 88.81 120 VAL A O 1
ATOM 967 N N . LEU A 1 121 ? 5.710 1.190 5.663 1.00 89.81 121 LEU A N 1
ATOM 968 C CA . LEU A 1 121 ? 5.401 1.807 6.948 1.00 89.81 121 LEU A CA 1
ATOM 969 C C . LEU A 1 121 ? 5.539 0.820 8.104 1.00 89.81 121 LEU A C 1
ATOM 971 O O . LEU A 1 121 ? 5.176 -0.359 7.998 1.00 89.81 121 LEU A O 1
ATOM 975 N N . SER A 1 122 ? 5.996 1.330 9.249 1.00 89.75 122 SER A N 1
ATOM 976 C CA . SER A 1 122 ? 5.969 0.582 10.501 1.00 89.75 122 SER A CA 1
ATOM 977 C C . SER A 1 122 ? 4.529 0.368 10.994 1.00 89.75 122 SER A C 1
ATOM 979 O O . SER A 1 122 ? 3.584 1.027 10.563 1.00 89.75 122 SER A O 1
ATOM 981 N N . VAL A 1 123 ? 4.336 -0.567 11.931 1.00 87.00 123 VAL A N 1
ATOM 982 C CA . VAL A 1 123 ? 3.016 -0.794 12.553 1.00 87.00 123 VAL A CA 1
ATOM 983 C C . VAL A 1 123 ? 2.511 0.468 13.255 1.00 87.00 123 VAL A C 1
ATOM 985 O O . VAL A 1 123 ? 1.321 0.751 13.211 1.00 87.00 123 VAL A O 1
ATOM 988 N N . GLN A 1 124 ? 3.408 1.236 13.869 1.00 86.50 124 GLN A N 1
ATOM 989 C CA . GLN A 1 124 ? 3.063 2.489 14.529 1.00 86.50 124 GLN A CA 1
ATOM 990 C C . GLN A 1 124 ? 2.623 3.548 13.523 1.00 86.50 124 GLN A C 1
ATOM 992 O O . GLN A 1 124 ? 1.539 4.091 13.678 1.00 86.50 124 GLN A O 1
ATOM 997 N N . ASP A 1 125 ? 3.395 3.750 12.454 1.00 90.00 125 ASP A N 1
ATOM 998 C CA . ASP A 1 125 ? 3.060 4.694 11.382 1.00 90.00 125 ASP A CA 1
ATOM 999 C C . ASP A 1 125 ? 1.722 4.352 10.721 1.00 90.00 125 ASP A C 1
ATOM 1001 O O . ASP A 1 125 ? 0.900 5.233 10.468 1.00 90.00 125 ASP A O 1
ATOM 1005 N N . MET A 1 126 ? 1.456 3.059 10.496 1.00 89.94 126 MET A N 1
ATOM 1006 C CA . MET A 1 126 ? 0.140 2.596 10.044 1.00 89.94 126 MET A CA 1
ATOM 1007 C C . MET A 1 126 ? -0.959 2.921 11.060 1.00 89.94 126 MET A C 1
ATOM 1009 O O . MET A 1 126 ? -2.056 3.308 10.664 1.00 89.94 126 MET A O 1
ATOM 1013 N N . GLY A 1 127 ? -0.676 2.789 12.356 1.00 88.19 127 GLY A N 1
ATOM 1014 C CA . GLY A 1 127 ? -1.570 3.206 13.432 1.00 88.19 127 GLY A CA 1
ATOM 1015 C C . GLY A 1 127 ? -1.871 4.700 13.406 1.00 88.19 127 GLY A C 1
ATOM 1016 O O . GLY A 1 127 ? -3.033 5.063 13.520 1.00 88.19 127 GLY A O 1
ATOM 1017 N N . SER A 1 128 ? -0.886 5.565 13.181 1.00 86.56 128 SER A N 1
ATOM 1018 C CA . SER A 1 128 ? -1.112 7.015 13.111 1.00 86.56 128 SER A CA 1
ATOM 1019 C C . SER A 1 128 ? -1.820 7.431 11.812 1.00 86.56 128 SER A C 1
ATOM 1021 O O . SER A 1 128 ? -2.571 8.406 11.805 1.00 86.56 128 SER A O 1
ATOM 1023 N N . LEU A 1 129 ? -1.632 6.669 10.726 1.00 87.06 129 LEU A N 1
ATOM 1024 C CA . LEU A 1 129 ? -2.324 6.859 9.446 1.00 87.06 129 LEU A CA 1
ATOM 1025 C C . LEU A 1 129 ? -3.811 6.457 9.520 1.00 87.06 129 LEU A C 1
ATOM 1027 O O . LEU A 1 129 ? -4.658 7.150 8.961 1.00 87.06 129 LEU A O 1
ATOM 1031 N N . VAL A 1 130 ? -4.125 5.342 10.193 1.00 84.88 130 VAL A N 1
ATOM 1032 C CA . VAL A 1 130 ? -5.485 4.767 10.269 1.00 84.88 130 VAL A CA 1
ATOM 1033 C C . VAL A 1 130 ? -6.253 5.213 11.518 1.00 84.88 130 VAL A C 1
ATOM 1035 O O . VAL A 1 130 ? -7.468 5.370 11.479 1.00 84.88 130 VAL A O 1
ATOM 1038 N N . GLY A 1 131 ? -5.567 5.425 12.640 1.00 68.38 131 GLY A N 1
ATOM 1039 C CA . GLY A 1 131 ? -6.111 5.413 14.007 1.00 68.38 131 GLY A CA 1
ATOM 1040 C C . GLY A 1 131 ? -7.079 6.532 14.392 1.00 68.38 131 GLY A C 1
ATOM 1041 O O . GLY A 1 131 ? -7.477 6.603 15.552 1.00 68.38 131 GLY A O 1
ATOM 1042 N N . LYS A 1 132 ? -7.473 7.392 13.449 1.00 69.12 132 LYS A N 1
ATOM 1043 C CA . LYS A 1 132 ? -8.528 8.404 13.631 1.00 69.12 132 LYS A CA 1
ATOM 1044 C C . LYS A 1 132 ? -9.839 8.052 12.924 1.00 69.12 132 LYS A C 1
ATOM 1046 O O . LYS A 1 132 ? -10.804 8.788 13.067 1.00 69.12 132 LYS A O 1
ATOM 1051 N N . ILE A 1 133 ? -9.872 6.950 12.182 1.00 82.12 133 ILE A N 1
ATOM 1052 C CA . ILE A 1 133 ? -11.042 6.506 11.427 1.00 82.12 133 ILE A CA 1
ATOM 1053 C C . ILE A 1 133 ? -11.964 5.726 12.370 1.00 82.12 133 ILE A C 1
ATOM 1055 O O . ILE A 1 133 ? -11.571 4.679 12.891 1.00 82.12 133 ILE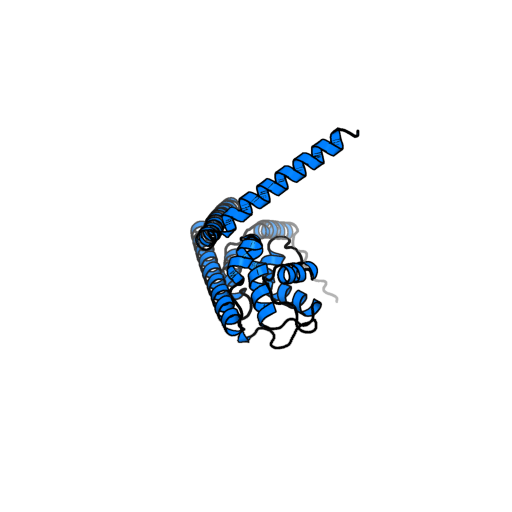 A O 1
ATOM 1059 N N . GLY A 1 134 ? -13.169 6.243 12.616 1.00 77.12 134 GLY A N 1
ATOM 1060 C CA . GLY A 1 134 ? -14.123 5.664 13.569 1.00 77.12 134 GLY A CA 1
ATOM 1061 C C . GLY A 1 134 ? -15.438 5.200 12.945 1.00 77.12 134 GLY A C 1
ATOM 1062 O O . GLY A 1 134 ? -16.106 4.334 13.509 1.00 77.12 134 GLY A O 1
ATOM 1063 N N . THR A 1 135 ? -15.812 5.748 11.790 1.00 88.75 135 THR A N 1
ATOM 1064 C CA . THR A 1 135 ? -17.087 5.471 11.114 1.00 88.75 135 THR A CA 1
ATOM 1065 C C . THR A 1 135 ? -16.883 4.759 9.778 1.00 88.75 135 THR A C 1
ATOM 1067 O O . THR A 1 135 ? -15.842 4.900 9.139 1.00 88.75 135 THR A O 1
ATOM 1070 N N . ALA A 1 136 ? -17.900 4.024 9.313 1.00 89.00 136 ALA A N 1
ATOM 1071 C CA . ALA A 1 136 ? -17.856 3.346 8.015 1.00 89.00 136 ALA A CA 1
ATOM 1072 C C . ALA A 1 136 ? -17.581 4.320 6.851 1.00 89.00 136 ALA A C 1
ATOM 1074 O O . ALA A 1 136 ? -16.778 4.013 5.975 1.00 89.00 136 ALA A O 1
ATOM 1075 N N . SER A 1 137 ? -18.167 5.524 6.892 1.00 92.75 137 SER A N 1
ATOM 1076 C CA . SER A 1 137 ? -17.947 6.566 5.878 1.00 92.75 137 SER A CA 1
ATOM 1077 C C . SER A 1 137 ? -16.496 7.056 5.841 1.00 92.75 137 SER A C 1
ATOM 1079 O O . SER A 1 137 ? -15.957 7.288 4.763 1.00 92.75 137 SER A O 1
ATOM 1081 N N . GLU A 1 138 ? -15.843 7.205 6.996 1.00 93.75 138 GLU A N 1
ATOM 1082 C CA . GLU A 1 138 ? -14.427 7.590 7.049 1.00 93.75 138 GLU A CA 1
ATOM 1083 C C . GLU A 1 138 ? -13.522 6.458 6.537 1.00 93.75 138 GLU A C 1
ATOM 1085 O O . GLU A 1 138 ? -12.514 6.724 5.878 1.00 93.75 138 GLU A O 1
ATOM 1090 N N . VAL A 1 139 ? -13.877 5.191 6.805 1.00 94.88 139 VAL A N 1
ATOM 1091 C CA . VAL A 1 139 ? -13.152 4.030 6.256 1.00 94.88 139 VAL A CA 1
ATOM 1092 C C . VAL A 1 139 ? -13.266 4.008 4.734 1.00 94.88 139 VAL A C 1
ATOM 1094 O O . VAL A 1 139 ? -12.258 3.804 4.056 1.00 94.88 139 VAL A O 1
ATOM 1097 N N . GLU A 1 140 ? -14.465 4.233 4.201 1.00 96.00 140 GLU A N 1
ATOM 1098 C CA . GLU A 1 140 ? -14.722 4.303 2.763 1.00 96.00 140 GLU A CA 1
ATOM 1099 C C . GLU A 1 140 ? -13.901 5.411 2.097 1.00 96.00 140 GLU A C 1
ATOM 1101 O O . GLU A 1 140 ? -13.188 5.157 1.122 1.00 96.00 140 GLU A O 1
ATOM 1106 N N . GLU A 1 141 ? -13.933 6.625 2.651 1.00 95.44 141 GLU A N 1
ATOM 1107 C CA . GLU A 1 141 ? -13.182 7.761 2.116 1.00 95.44 141 GLU A CA 1
ATOM 1108 C C . GLU A 1 141 ? -11.672 7.485 2.119 1.00 95.44 141 GLU A C 1
ATOM 1110 O O . GLU A 1 141 ? -10.984 7.668 1.103 1.00 95.44 141 GLU A O 1
ATOM 1115 N N . PHE A 1 142 ? -11.155 6.991 3.247 1.00 95.50 142 PHE A N 1
ATOM 1116 C CA . PHE A 1 142 ? -9.752 6.623 3.394 1.00 95.50 142 PHE A CA 1
ATOM 1117 C C . PHE A 1 142 ? -9.341 5.539 2.395 1.00 95.50 142 PHE A C 1
ATOM 1119 O O . PHE A 1 142 ? -8.309 5.663 1.726 1.00 95.50 142 PHE A O 1
ATOM 1126 N N . TYR A 1 143 ? -10.158 4.495 2.254 1.00 96.25 143 TYR A N 1
ATOM 1127 C CA . TYR A 1 143 ? -9.913 3.409 1.313 1.00 96.25 143 TYR A CA 1
ATOM 1128 C C . TYR A 1 143 ? -9.940 3.897 -0.139 1.00 96.25 143 TYR A C 1
ATOM 1130 O O . TYR A 1 143 ? -9.057 3.551 -0.928 1.00 96.25 143 TYR A O 1
ATOM 1138 N N . GLY A 1 144 ? -10.888 4.771 -0.482 1.00 96.50 144 GLY A N 1
ATOM 1139 C CA . GLY A 1 144 ? -10.954 5.421 -1.786 1.00 96.50 144 GLY A CA 1
ATOM 1140 C C . GLY A 1 144 ? -9.700 6.247 -2.082 1.00 96.50 144 GLY A C 1
ATOM 1141 O O . GLY A 1 144 ? -9.139 6.149 -3.176 1.00 96.50 144 GLY A O 1
ATOM 1142 N N . ARG A 1 145 ? -9.198 7.012 -1.101 1.00 95.56 145 ARG A N 1
ATOM 1143 C CA . ARG A 1 145 ? -7.932 7.756 -1.230 1.00 95.56 145 ARG A CA 1
ATOM 1144 C C . ARG A 1 145 ? -6.744 6.817 -1.440 1.00 95.56 145 ARG A C 1
ATOM 1146 O O . ARG A 1 145 ? -5.922 7.080 -2.318 1.00 95.56 145 ARG A O 1
ATOM 1153 N N . PHE A 1 146 ? -6.664 5.733 -0.671 1.00 95.31 146 PHE A N 1
ATOM 1154 C CA . PHE A 1 146 ? -5.639 4.700 -0.828 1.00 95.31 146 PHE A CA 1
ATOM 1155 C C . PHE A 1 146 ? -5.652 4.101 -2.243 1.00 95.31 146 PHE A C 1
ATOM 1157 O O . PHE A 1 146 ? -4.609 4.069 -2.899 1.00 95.31 146 PHE A O 1
ATOM 1164 N N . ARG A 1 147 ? -6.824 3.692 -2.746 1.00 95.31 147 ARG A N 1
ATOM 1165 C CA . ARG A 1 147 ? -6.952 3.082 -4.077 1.00 95.31 147 ARG A CA 1
ATOM 1166 C C . ARG A 1 147 ? -6.584 4.036 -5.202 1.00 95.31 147 ARG A C 1
ATOM 1168 O O . ARG A 1 147 ? -5.791 3.656 -6.058 1.00 95.31 147 ARG A O 1
ATOM 1175 N N . ARG A 1 148 ? -7.065 5.285 -5.160 1.00 95.44 148 ARG A N 1
ATOM 1176 C CA . ARG A 1 148 ? -6.669 6.315 -6.138 1.00 95.44 148 ARG A CA 1
ATOM 1177 C C . ARG A 1 148 ? -5.155 6.533 -6.143 1.00 95.44 148 ARG A C 1
ATOM 1179 O O . ARG A 1 148 ? -4.555 6.621 -7.208 1.00 95.44 148 ARG A O 1
ATOM 1186 N N . GLY A 1 149 ? -4.531 6.573 -4.963 1.00 94.62 149 GLY A N 1
ATOM 1187 C CA . GLY A 1 149 ? -3.076 6.692 -4.833 1.00 94.62 149 GLY A CA 1
ATOM 1188 C C . GLY A 1 149 ? -2.317 5.500 -5.425 1.00 94.62 149 GLY A C 1
ATOM 1189 O O . GLY A 1 149 ? -1.321 5.697 -6.127 1.00 94.62 149 GLY A O 1
ATOM 1190 N N . MET A 1 150 ? -2.798 4.275 -5.187 1.00 93.00 150 MET A N 1
ATOM 1191 C CA . MET A 1 150 ? -2.228 3.061 -5.778 1.00 93.00 150 MET A CA 1
ATOM 1192 C C . MET A 1 150 ? -2.358 3.064 -7.303 1.00 93.00 150 MET A C 1
ATOM 1194 O O . MET A 1 150 ? -1.372 2.822 -7.993 1.00 93.00 150 MET A O 1
ATOM 1198 N N . GLU A 1 151 ? -3.548 3.348 -7.831 1.00 93.38 151 GLU A N 1
ATOM 1199 C CA . GLU A 1 151 ? -3.805 3.352 -9.271 1.00 93.38 151 GLU A CA 1
ATOM 1200 C C . GLU A 1 151 ? -2.979 4.426 -9.989 1.00 93.38 151 GLU A C 1
ATOM 1202 O O . GLU A 1 151 ? -2.373 4.151 -11.025 1.00 93.38 151 GLU A O 1
ATOM 1207 N N . TYR A 1 152 ? -2.909 5.633 -9.417 1.00 94.44 152 TYR A N 1
ATOM 1208 C CA . TYR A 1 152 ? -2.063 6.712 -9.924 1.00 94.44 152 TYR A CA 1
ATOM 1209 C C . TYR A 1 152 ? -0.594 6.283 -9.975 1.00 94.44 152 TYR A C 1
ATOM 1211 O O . TYR A 1 152 ? 0.029 6.355 -11.030 1.00 94.44 152 TYR A O 1
ATOM 1219 N N . SER A 1 153 ? -0.065 5.759 -8.865 1.00 94.19 153 SER A N 1
ATOM 1220 C CA . SER A 1 153 ? 1.334 5.325 -8.793 1.00 94.19 153 SER A CA 1
ATOM 1221 C C . SER A 1 153 ? 1.626 4.179 -9.764 1.00 94.19 153 SER A C 1
ATOM 1223 O O . SER A 1 153 ? 2.657 4.192 -10.422 1.00 94.19 153 SER A O 1
ATOM 1225 N N . ALA A 1 154 ? 0.711 3.215 -9.903 1.00 93.06 154 ALA A N 1
ATOM 1226 C CA . ALA A 1 154 ? 0.853 2.110 -10.846 1.00 93.06 154 ALA A CA 1
ATOM 1227 C C . ALA A 1 154 ? 0.869 2.589 -12.304 1.00 93.06 154 ALA A C 1
ATOM 1229 O O . ALA A 1 154 ? 1.650 2.077 -13.103 1.00 93.06 154 ALA A O 1
ATOM 1230 N N . ARG A 1 155 ? 0.025 3.570 -12.651 1.00 94.81 155 ARG A N 1
ATOM 1231 C CA . ARG A 1 155 ? -0.017 4.165 -13.994 1.00 94.81 155 ARG A CA 1
ATOM 1232 C C . ARG A 1 155 ? 1.257 4.943 -14.293 1.00 94.81 155 ARG A C 1
ATOM 1234 O O . ARG A 1 155 ? 1.813 4.777 -15.372 1.00 94.81 155 ARG A O 1
ATOM 1241 N N . GLU A 1 156 ? 1.731 5.723 -13.329 1.00 94.75 156 GLU A N 1
ATOM 1242 C CA . GLU A 1 156 ? 2.974 6.480 -13.457 1.00 94.75 156 GLU A CA 1
ATOM 1243 C C . GLU A 1 156 ? 4.175 5.547 -13.644 1.00 94.75 156 GLU A C 1
ATOM 1245 O O . GLU A 1 156 ? 4.953 5.709 -14.579 1.00 94.75 156 GLU A O 1
ATOM 1250 N N . THR A 1 157 ? 4.283 4.499 -12.818 1.00 94.00 157 THR A N 1
ATOM 1251 C CA . THR A 1 157 ? 5.329 3.479 -12.966 1.00 94.00 157 THR A CA 1
ATOM 1252 C C . THR A 1 157 ? 5.235 2.766 -14.312 1.00 94.00 157 THR A C 1
ATOM 1254 O O . THR A 1 157 ? 6.262 2.549 -14.947 1.00 94.00 157 THR A O 1
ATOM 1257 N N . ALA A 1 158 ? 4.030 2.416 -14.771 1.00 92.94 158 ALA A N 1
ATOM 1258 C CA . ALA A 1 158 ? 3.847 1.783 -16.072 1.00 92.94 158 ALA A CA 1
ATOM 1259 C C . ALA A 1 158 ? 4.299 2.692 -17.222 1.00 92.94 158 ALA A C 1
ATOM 1261 O O . ALA A 1 158 ? 4.989 2.224 -18.121 1.00 92.94 158 ALA A O 1
ATOM 1262 N N . SER A 1 159 ? 3.962 3.983 -17.162 1.00 92.88 159 SER A N 1
ATOM 1263 C CA . SER A 1 159 ? 4.388 4.964 -18.162 1.00 92.88 159 SER A CA 1
ATOM 1264 C C . SER A 1 159 ? 5.905 5.142 -18.170 1.00 92.88 159 SER A C 1
ATOM 1266 O O . SER A 1 159 ? 6.505 5.123 -19.237 1.00 92.88 159 SER A O 1
ATOM 1268 N N . LEU A 1 160 ? 6.527 5.283 -16.995 1.00 91.75 160 LEU A N 1
ATOM 1269 C CA . LEU A 1 160 ? 7.978 5.443 -16.868 1.00 91.75 160 LEU A CA 1
ATOM 1270 C C . LEU A 1 160 ? 8.714 4.235 -17.453 1.00 91.75 160 LEU A C 1
ATOM 1272 O O . LEU A 1 160 ? 9.632 4.398 -18.254 1.00 91.75 160 LEU A O 1
ATOM 1276 N N . VAL A 1 161 ? 8.284 3.025 -17.083 1.00 91.38 161 VAL A N 1
ATOM 1277 C CA . VAL A 1 161 ? 8.871 1.785 -17.600 1.00 91.38 161 VAL A CA 1
ATOM 1278 C C . VAL A 1 161 ? 8.648 1.670 -19.108 1.00 91.38 161 VAL A C 1
ATOM 1280 O O . VAL A 1 161 ? 9.601 1.385 -19.822 1.00 91.38 161 VAL A O 1
ATOM 1283 N N . GLY A 1 162 ? 7.438 1.935 -19.605 1.00 89.44 162 GLY A N 1
ATOM 1284 C CA . GLY A 1 162 ? 7.126 1.878 -21.036 1.00 89.44 162 GLY A CA 1
ATOM 1285 C C . GLY A 1 162 ? 7.995 2.821 -21.873 1.00 89.44 162 GLY A C 1
ATOM 1286 O O . GLY A 1 162 ? 8.576 2.392 -22.868 1.00 89.44 162 GLY A O 1
ATOM 1287 N N . THR A 1 163 ? 8.169 4.074 -21.435 1.00 89.06 163 THR A N 1
ATOM 1288 C CA . THR A 1 163 ? 9.061 5.040 -22.102 1.00 89.06 163 THR A CA 1
ATOM 1289 C C . THR A 1 163 ? 10.510 4.558 -22.102 1.00 89.06 163 THR A C 1
ATOM 1291 O O . THR A 1 163 ? 11.136 4.522 -23.158 1.00 89.06 163 THR A O 1
ATOM 1294 N N . ALA A 1 164 ? 11.026 4.113 -20.951 1.00 87.31 164 ALA A N 1
ATOM 1295 C CA . ALA A 1 164 ? 12.397 3.612 -20.850 1.00 87.31 164 ALA A CA 1
ATOM 1296 C C . ALA A 1 164 ? 12.636 2.378 -21.741 1.00 87.31 164 ALA A C 1
ATOM 1298 O O . ALA A 1 164 ? 13.700 2.232 -22.340 1.00 87.31 164 ALA A O 1
ATOM 1299 N N . LEU A 1 165 ? 11.642 1.490 -21.857 1.00 84.88 165 LEU A N 1
ATOM 1300 C CA . LEU A 1 165 ? 11.704 0.332 -22.749 1.00 84.88 165 LEU A CA 1
ATOM 1301 C C . LEU A 1 165 ? 11.669 0.738 -24.224 1.00 84.88 165 LEU A C 1
ATOM 1303 O O . LEU A 1 165 ? 12.391 0.137 -25.019 1.00 84.88 165 LEU A O 1
ATOM 1307 N N . ALA A 1 166 ? 10.856 1.731 -24.592 1.00 84.25 166 ALA A N 1
ATOM 1308 C CA . ALA A 1 166 ? 10.776 2.235 -25.960 1.00 84.25 166 ALA A CA 1
ATOM 1309 C C . ALA A 1 166 ? 12.104 2.871 -26.398 1.00 84.25 166 ALA A C 1
ATOM 1311 O O . ALA A 1 166 ? 12.632 2.505 -27.445 1.00 84.25 166 ALA A O 1
ATOM 1312 N N . GLU A 1 167 ? 12.689 3.730 -25.559 1.00 83.50 167 GLU A N 1
ATOM 1313 C CA . GLU A 1 167 ? 13.996 4.359 -25.806 1.00 83.50 167 GLU A CA 1
ATOM 1314 C C . GLU A 1 167 ? 15.127 3.327 -25.903 1.00 83.50 167 GLU A C 1
ATOM 1316 O O . GLU A 1 167 ? 16.030 3.456 -26.725 1.00 83.50 167 GLU A O 1
ATOM 1321 N N . ALA A 1 168 ? 15.072 2.268 -25.091 1.00 77.75 168 ALA A N 1
ATOM 1322 C 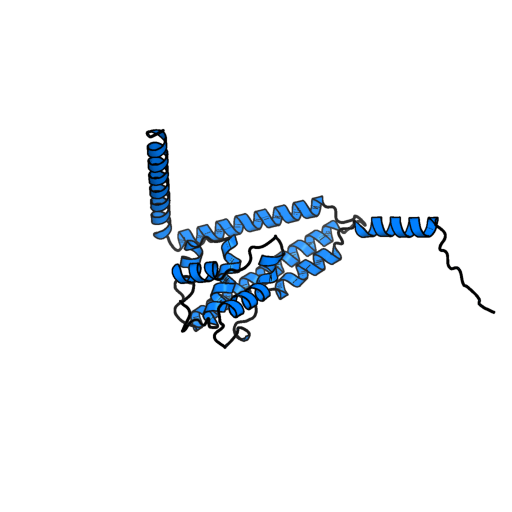CA . ALA A 1 168 ? 16.062 1.197 -25.120 1.00 77.75 168 ALA A CA 1
ATOM 1323 C C . ALA A 1 168 ? 15.908 0.233 -26.312 1.00 77.75 168 ALA A C 1
ATOM 1325 O O . ALA A 1 168 ? 16.843 -0.515 -26.600 1.00 77.75 168 ALA A O 1
ATOM 1326 N N . SER A 1 169 ? 14.744 0.220 -26.972 1.00 71.00 169 SER A N 1
ATOM 1327 C CA . SER A 1 169 ? 14.437 -0.676 -28.100 1.00 71.00 169 SER A CA 1
ATOM 1328 C C . SER A 1 169 ? 14.705 -0.038 -29.472 1.00 71.00 169 SER A C 1
ATOM 1330 O O . SER A 1 169 ? 14.619 -0.726 -30.491 1.00 71.00 169 SER A O 1
ATOM 1332 N N . ASP A 1 170 ? 15.033 1.254 -29.515 1.00 61.84 170 ASP A N 1
ATOM 1333 C CA . ASP A 1 170 ? 15.228 2.032 -30.742 1.00 61.84 170 ASP A CA 1
ATOM 1334 C C . ASP A 1 170 ? 16.624 1.771 -31.346 1.00 61.84 170 ASP A C 1
ATOM 1336 O O . ASP A 1 170 ? 17.501 2.621 -31.253 1.00 61.84 170 ASP A O 1
ATOM 1340 N N . ASP A 1 171 ? 16.887 0.543 -31.841 1.00 55.91 171 ASP A N 1
ATOM 1341 C CA . ASP A 1 171 ? 18.069 0.216 -32.684 1.00 55.91 171 ASP A CA 1
ATOM 1342 C C . ASP A 1 171 ? 18.199 -1.267 -33.135 1.00 55.91 171 ASP A C 1
ATOM 1344 O O . ASP A 1 171 ? 19.310 -1.744 -33.379 1.00 55.91 171 ASP A O 1
ATOM 1348 N N . ASP A 1 172 ? 17.121 -2.066 -33.189 1.00 54.12 172 ASP A N 1
ATOM 1349 C CA . ASP A 1 172 ? 17.224 -3.536 -33.413 1.00 54.12 172 ASP A CA 1
ATOM 1350 C C . ASP A 1 172 ? 18.051 -4.250 -32.304 1.00 54.12 172 ASP A C 1
ATOM 1352 O O . ASP A 1 172 ? 18.414 -5.427 -32.390 1.00 54.12 172 ASP A O 1
ATOM 1356 N N . LYS A 1 173 ? 18.355 -3.521 -31.219 1.00 56.75 173 LYS A N 1
ATOM 1357 C CA . LYS A 1 173 ? 19.068 -3.998 -30.037 1.00 56.75 173 LYS A CA 1
ATOM 1358 C C . LYS A 1 173 ? 18.071 -4.675 -29.112 1.00 56.75 173 LYS A C 1
ATOM 1360 O O . LYS A 1 173 ? 17.110 -4.075 -28.642 1.00 56.75 173 LYS A O 1
ATOM 1365 N N . HIS A 1 174 ? 18.325 -5.947 -28.829 1.00 63.44 174 HIS A N 1
ATOM 1366 C CA . HIS A 1 174 ? 17.634 -6.656 -27.764 1.00 63.44 174 HIS A CA 1
ATOM 1367 C C . HIS A 1 174 ? 17.762 -5.891 -26.446 1.00 63.44 174 HIS A C 1
ATOM 1369 O O . HIS A 1 174 ? 18.833 -5.370 -26.130 1.00 63.44 174 HIS A O 1
ATOM 1375 N N . LEU A 1 175 ? 16.677 -5.873 -25.669 1.00 71.50 175 LEU A N 1
ATOM 1376 C CA . LEU A 1 175 ? 16.675 -5.290 -24.338 1.00 71.50 175 LEU A CA 1
ATOM 1377 C C . LEU A 1 175 ? 17.716 -6.016 -23.480 1.00 71.50 175 LEU A C 1
ATOM 1379 O O . LEU A 1 175 ? 17.532 -7.178 -23.106 1.00 71.50 175 LEU A O 1
ATOM 1383 N N . ASP A 1 176 ? 18.838 -5.353 -23.208 1.00 77.50 176 ASP A N 1
ATOM 1384 C CA . ASP A 1 176 ? 19.901 -5.985 -22.450 1.00 77.50 176 ASP A CA 1
ATOM 1385 C C . ASP A 1 176 ? 19.538 -6.056 -20.955 1.00 77.50 176 ASP A C 1
ATOM 1387 O O . ASP A 1 176 ? 18.770 -5.264 -20.395 1.00 77.50 176 ASP A O 1
ATOM 1391 N N . ALA A 1 177 ? 20.103 -7.049 -20.272 1.00 82.81 177 ALA A N 1
ATOM 1392 C CA . ALA A 1 177 ? 19.842 -7.242 -18.853 1.00 82.81 177 ALA A CA 1
ATOM 1393 C C . ALA A 1 177 ? 20.400 -6.099 -17.980 1.00 82.81 177 ALA A C 1
ATOM 1395 O O . ALA A 1 177 ? 20.047 -6.014 -16.803 1.00 82.81 177 ALA A O 1
ATOM 1396 N N . LYS A 1 178 ? 21.301 -5.254 -18.502 1.00 85.25 178 LYS A N 1
ATOM 1397 C CA . LYS A 1 178 ? 21.855 -4.109 -17.772 1.00 85.25 178 LYS A CA 1
ATOM 1398 C C . LYS A 1 178 ? 20.815 -2.995 -17.693 1.00 85.25 178 LYS A C 1
ATOM 1400 O O . LYS A 1 178 ? 20.550 -2.557 -16.581 1.00 85.25 178 LYS A O 1
ATOM 1405 N N . THR A 1 179 ? 20.167 -2.632 -18.795 1.00 84.06 179 THR A N 1
ATOM 1406 C CA . THR A 1 179 ? 19.084 -1.639 -18.834 1.00 84.06 179 THR A CA 1
ATOM 1407 C C . THR A 1 179 ? 17.973 -1.991 -17.853 1.00 84.06 179 THR A C 1
ATOM 1409 O O . THR A 1 179 ? 17.525 -1.144 -17.087 1.00 84.06 179 THR A O 1
ATOM 1412 N N . LEU A 1 180 ? 17.578 -3.265 -17.787 1.00 86.44 180 LEU A N 1
ATOM 1413 C CA . LEU A 1 180 ? 16.592 -3.709 -16.801 1.00 86.44 180 LEU A CA 1
ATOM 1414 C C . LEU A 1 180 ? 17.064 -3.584 -15.353 1.00 86.44 180 LEU A C 1
ATOM 1416 O O . LEU A 1 180 ? 16.267 -3.252 -14.477 1.00 86.44 180 LEU A O 1
ATOM 1420 N N . ARG A 1 181 ? 18.337 -3.885 -15.079 1.00 89.94 181 ARG A N 1
ATOM 1421 C CA . ARG A 1 181 ? 18.906 -3.726 -13.735 1.00 89.94 181 ARG A CA 1
ATOM 1422 C C . ARG A 1 181 ? 19.010 -2.258 -13.342 1.00 89.94 181 ARG A C 1
ATOM 1424 O O . ARG A 1 181 ? 18.725 -1.948 -12.190 1.00 89.94 181 ARG A O 1
ATOM 1431 N N . ASP A 1 182 ? 19.376 -1.391 -14.278 1.00 90.19 182 ASP A N 1
ATOM 1432 C CA . ASP A 1 182 ? 19.456 0.053 -14.064 1.00 90.19 182 ASP A CA 1
ATOM 1433 C C . ASP A 1 182 ? 18.054 0.620 -13.782 1.00 90.19 182 ASP A C 1
ATOM 1435 O O . ASP A 1 182 ? 17.846 1.249 -12.750 1.00 90.19 182 ASP A O 1
ATOM 1439 N N . LEU A 1 183 ? 17.046 0.255 -14.584 1.00 91.06 183 LEU A N 1
ATOM 1440 C CA . LEU A 1 183 ? 15.654 0.650 -14.341 1.00 91.06 183 LEU A CA 1
ATOM 1441 C C . LEU A 1 183 ? 15.116 0.120 -13.000 1.00 91.06 183 LEU A C 1
ATOM 1443 O O . LEU A 1 183 ? 14.414 0.822 -12.274 1.00 91.06 183 LEU A O 1
ATOM 1447 N N . ALA A 1 184 ? 15.451 -1.122 -12.639 1.00 92.88 184 ALA A N 1
ATOM 1448 C CA . ALA A 1 184 ? 15.085 -1.681 -11.340 1.00 92.88 184 ALA A CA 1
ATOM 1449 C C . ALA A 1 184 ? 15.763 -0.940 -10.175 1.00 92.88 184 ALA A C 1
ATOM 1451 O O . ALA A 1 184 ? 15.135 -0.754 -9.130 1.00 92.88 184 ALA A O 1
ATOM 1452 N N . LEU A 1 185 ? 17.021 -0.514 -10.344 1.00 94.69 185 LEU A N 1
ATOM 1453 C CA . LEU A 1 185 ? 17.733 0.314 -9.374 1.00 94.69 185 LEU A CA 1
ATOM 1454 C C . LEU A 1 185 ? 17.047 1.674 -9.217 1.00 94.69 185 LEU A C 1
ATOM 1456 O O . LEU A 1 185 ? 16.777 2.070 -8.084 1.00 94.69 185 LEU A O 1
ATOM 1460 N N . ASP A 1 186 ? 16.706 2.341 -10.318 1.00 93.69 186 ASP A N 1
ATOM 1461 C CA . ASP A 1 186 ? 16.044 3.649 -10.298 1.00 93.69 186 ASP A CA 1
ATOM 1462 C C . ASP A 1 186 ? 14.689 3.585 -9.583 1.00 93.69 186 ASP A C 1
ATOM 1464 O O . ASP A 1 186 ? 14.414 4.382 -8.682 1.00 93.69 186 ASP A O 1
ATOM 1468 N N . LEU A 1 187 ? 13.874 2.571 -9.896 1.00 94.19 187 LEU A N 1
ATOM 1469 C CA . LEU A 1 187 ? 12.604 2.321 -9.208 1.00 94.19 187 LEU A CA 1
ATOM 1470 C C . LEU A 1 187 ? 12.801 2.039 -7.711 1.00 94.19 187 LEU A C 1
ATOM 1472 O O . LEU A 1 187 ? 12.016 2.503 -6.881 1.00 94.19 187 LEU A O 1
ATOM 1476 N N . ALA A 1 188 ? 13.837 1.280 -7.345 1.00 95.12 188 ALA A N 1
ATOM 1477 C CA . ALA A 1 188 ? 14.132 0.977 -5.947 1.00 95.12 188 ALA A CA 1
ATOM 1478 C C . ALA A 1 188 ? 14.591 2.223 -5.172 1.00 95.12 188 ALA A C 1
ATOM 1480 O O . ALA A 1 188 ? 14.168 2.427 -4.029 1.00 95.12 188 ALA A O 1
ATOM 1481 N N . VAL A 1 189 ? 15.421 3.069 -5.790 1.00 96.19 189 VAL A N 1
ATOM 1482 C CA . VAL A 1 189 ? 15.860 4.345 -5.213 1.00 96.19 189 VAL A CA 1
ATOM 1483 C C . VAL A 1 189 ? 14.662 5.274 -5.027 1.00 96.19 189 VAL A C 1
ATOM 1485 O O . VAL A 1 189 ? 14.449 5.743 -3.907 1.00 96.19 189 VAL A O 1
ATOM 1488 N N . ASP A 1 190 ? 13.828 5.468 -6.050 1.00 95.06 190 ASP A N 1
ATOM 1489 C CA . ASP A 1 190 ? 12.612 6.291 -5.957 1.00 95.06 190 ASP A CA 1
ATOM 1490 C C . ASP A 1 190 ? 11.670 5.791 -4.847 1.00 95.06 190 ASP A C 1
ATOM 1492 O O . ASP A 1 190 ? 11.255 6.566 -3.978 1.00 95.06 190 ASP A O 1
ATOM 1496 N N . ALA A 1 191 ? 11.420 4.479 -4.781 1.00 93.94 191 ALA A N 1
ATOM 1497 C CA . ALA A 1 191 ? 10.616 3.883 -3.718 1.00 93.94 191 ALA A CA 1
ATOM 1498 C C . ALA A 1 191 ? 11.202 4.150 -2.321 1.00 93.94 191 ALA A C 1
ATOM 1500 O O . ALA A 1 191 ? 10.452 4.457 -1.388 1.00 93.94 191 ALA A O 1
ATOM 1501 N N . SER A 1 192 ? 12.528 4.071 -2.164 1.00 94.69 192 SER A N 1
ATOM 1502 C CA . SER A 1 192 ? 13.196 4.334 -0.883 1.00 94.69 192 SER A CA 1
ATOM 1503 C C . SER A 1 192 ? 13.051 5.794 -0.439 1.00 94.69 192 SER A C 1
ATOM 1505 O O . SER A 1 192 ? 12.730 6.053 0.723 1.00 94.69 192 SER A O 1
ATOM 1507 N N . ILE A 1 193 ? 13.186 6.745 -1.369 1.00 96.88 193 ILE A N 1
ATOM 1508 C CA . ILE A 1 193 ? 13.039 8.179 -1.093 1.00 96.88 193 ILE A CA 1
ATOM 1509 C C . ILE A 1 193 ? 11.591 8.518 -0.737 1.00 96.88 193 ILE A C 1
ATOM 1511 O O . ILE A 1 193 ? 11.346 9.218 0.247 1.00 96.88 193 ILE A O 1
ATOM 1515 N N . ARG A 1 194 ? 10.616 7.978 -1.477 1.00 95.31 194 ARG A N 1
ATOM 1516 C CA . ARG A 1 194 ? 9.187 8.169 -1.176 1.00 95.31 194 ARG A CA 1
ATOM 1517 C C . ARG A 1 194 ? 8.796 7.565 0.169 1.00 95.31 194 ARG A C 1
ATOM 1519 O O . ARG A 1 194 ? 8.012 8.172 0.896 1.00 95.31 194 ARG A O 1
ATOM 1526 N N . SER A 1 195 ? 9.369 6.413 0.520 1.00 93.94 195 SER A N 1
ATOM 1527 C CA . SER A 1 195 ? 9.168 5.776 1.827 1.00 93.94 195 SER A CA 1
ATOM 1528 C C . SER A 1 195 ? 9.678 6.668 2.959 1.00 93.94 195 SER A C 1
ATOM 1530 O O . SER A 1 195 ? 8.927 6.983 3.879 1.00 93.94 195 SER A O 1
ATOM 1532 N N . TYR A 1 196 ? 10.910 7.173 2.836 1.00 93.25 196 TYR A N 1
ATOM 1533 C CA . TYR A 1 196 ? 11.489 8.115 3.796 1.00 93.25 196 TYR A CA 1
ATOM 1534 C C . TYR A 1 196 ? 10.661 9.403 3.930 1.00 93.25 196 TYR A C 1
ATOM 1536 O O . TYR A 1 196 ? 10.425 9.885 5.042 1.00 93.25 196 TYR A O 1
ATOM 1544 N N . ALA A 1 197 ? 10.188 9.958 2.811 1.00 95.25 197 ALA A N 1
ATOM 1545 C CA . ALA A 1 197 ? 9.336 11.142 2.819 1.00 95.25 197 ALA A CA 1
ATOM 1546 C C . ALA A 1 197 ? 8.010 10.881 3.552 1.00 95.25 197 ALA A C 1
ATOM 1548 O O . ALA A 1 197 ? 7.584 11.710 4.356 1.00 95.25 197 ALA A O 1
ATOM 1549 N N . ALA A 1 198 ? 7.381 9.723 3.327 1.00 93.75 198 ALA A N 1
ATOM 1550 C CA . ALA A 1 198 ? 6.150 9.336 4.011 1.00 93.75 198 ALA A CA 1
ATOM 1551 C C . ALA A 1 198 ? 6.347 9.214 5.532 1.00 93.75 198 ALA A C 1
ATOM 1553 O O . ALA A 1 198 ? 5.577 9.802 6.292 1.00 93.75 198 ALA A O 1
ATOM 1554 N N . GLU A 1 199 ? 7.398 8.522 5.976 1.00 91.56 199 GLU A N 1
ATOM 1555 C CA . GLU A 1 199 ? 7.757 8.420 7.400 1.00 91.56 199 GLU A CA 1
ATOM 1556 C C . GLU A 1 199 ? 8.021 9.803 8.015 1.00 91.56 199 GLU A C 1
ATOM 1558 O O . GLU A 1 199 ? 7.544 10.119 9.104 1.00 91.56 199 GLU A O 1
ATOM 1563 N N . THR A 1 200 ? 8.733 10.666 7.289 1.00 92.25 200 THR A N 1
ATOM 1564 C CA . THR A 1 200 ? 9.049 12.028 7.733 1.00 92.25 200 THR A CA 1
ATOM 1565 C C . THR A 1 200 ? 7.787 12.877 7.894 1.00 92.25 200 THR A C 1
ATOM 1567 O O . THR A 1 200 ? 7.629 13.565 8.904 1.00 92.25 200 THR A O 1
ATOM 1570 N N . LEU A 1 201 ? 6.852 12.806 6.942 1.00 93.12 201 LEU A N 1
ATOM 1571 C CA . LEU A 1 201 ? 5.559 13.492 7.035 1.00 93.12 201 LEU A CA 1
ATOM 1572 C C . LEU A 1 201 ? 4.742 12.999 8.234 1.00 93.12 201 LEU A C 1
ATOM 1574 O O . LEU A 1 201 ? 4.144 13.812 8.939 1.00 93.12 201 LEU A O 1
ATOM 1578 N N . LEU A 1 202 ? 4.748 11.692 8.504 1.00 91.62 202 LEU A N 1
ATOM 1579 C CA . LEU A 1 202 ? 4.074 11.122 9.672 1.00 91.62 202 LEU A CA 1
ATOM 1580 C C . LEU A 1 202 ? 4.729 11.556 10.986 1.00 91.62 202 LEU A C 1
ATOM 1582 O O . LEU A 1 202 ? 4.015 11.856 11.943 1.00 91.62 202 LEU A O 1
ATOM 1586 N N . ALA A 1 203 ? 6.056 11.669 11.027 1.00 89.38 203 ALA A N 1
ATOM 1587 C CA . ALA A 1 203 ? 6.768 12.197 12.186 1.00 89.38 203 ALA A CA 1
ATOM 1588 C C . ALA A 1 203 ? 6.416 13.671 12.454 1.00 89.38 203 ALA A C 1
ATOM 1590 O O . ALA A 1 203 ? 6.215 14.051 13.608 1.00 89.38 203 ALA A O 1
ATOM 1591 N N . PHE A 1 204 ? 6.283 14.492 11.406 1.00 90.38 204 PHE A N 1
ATOM 1592 C CA . PHE A 1 204 ? 5.820 15.879 11.539 1.00 90.38 204 PHE A CA 1
ATOM 1593 C C . PHE A 1 204 ? 4.352 15.979 11.955 1.00 90.38 204 PHE A C 1
ATOM 1595 O O . PHE A 1 204 ? 4.003 16.856 12.743 1.00 90.38 204 PHE A O 1
ATOM 1602 N N . ALA A 1 205 ? 3.497 15.083 11.460 1.00 88.69 205 ALA A N 1
ATOM 1603 C CA . ALA A 1 205 ? 2.092 15.029 11.848 1.00 88.69 205 ALA A CA 1
ATOM 1604 C C . ALA A 1 205 ? 1.898 14.559 13.302 1.00 88.69 205 ALA A C 1
ATOM 1606 O O . ALA A 1 205 ? 0.915 14.940 13.938 1.00 88.69 205 ALA A O 1
ATOM 1607 N N . ASN A 1 206 ? 2.838 13.768 13.837 1.00 85.31 206 ASN A N 1
ATOM 1608 C CA . ASN A 1 206 ? 2.770 13.164 15.172 1.00 85.31 206 ASN A CA 1
ATOM 1609 C C . ASN A 1 206 ? 4.027 13.479 16.015 1.00 85.31 206 ASN A C 1
ATOM 1611 O O . ASN A 1 206 ? 4.756 12.567 16.424 1.00 85.31 206 ASN A O 1
ATOM 1615 N N . PRO A 1 207 ? 4.286 14.761 16.344 1.00 74.31 207 PRO A N 1
ATOM 1616 C CA . PRO A 1 207 ? 5.540 15.181 16.977 1.00 74.31 207 PRO A CA 1
ATOM 1617 C C . PRO A 1 207 ? 5.778 14.553 18.365 1.00 74.31 207 PRO A C 1
ATOM 1619 O O . PRO A 1 207 ? 6.925 14.387 18.778 1.00 74.31 207 PRO A O 1
ATOM 1622 N N . GLY A 1 208 ? 4.714 14.169 19.083 1.00 68.25 208 GLY A N 1
ATOM 1623 C CA . GLY A 1 208 ? 4.801 13.533 20.404 1.00 68.25 208 GLY A CA 1
ATOM 1624 C C . GLY A 1 208 ? 5.140 12.036 20.380 1.00 68.25 208 GLY A C 1
ATOM 1625 O O . GLY A 1 208 ? 5.761 11.530 21.316 1.00 68.25 208 GLY A O 1
ATOM 1626 N N . GLU A 1 209 ? 4.793 11.318 19.309 1.00 65.0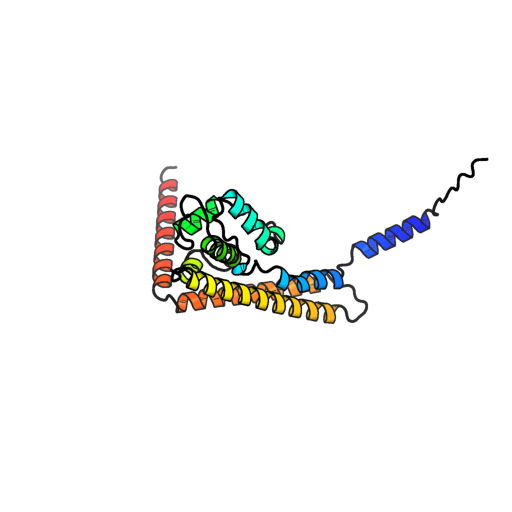6 209 GLU A N 1
ATOM 1627 C CA . GLU A 1 209 ? 5.012 9.867 19.219 1.00 65.06 209 GLU A CA 1
ATOM 1628 C C . GLU A 1 209 ? 6.480 9.543 18.903 1.00 65.06 209 GLU A C 1
ATOM 1630 O O . GLU A 1 209 ? 7.057 8.645 19.521 1.00 65.06 209 GLU A O 1
ATOM 1635 N N . ALA A 1 210 ? 7.133 10.343 18.053 1.00 57.59 210 ALA A N 1
ATOM 1636 C CA . ALA A 1 210 ? 8.543 10.177 17.685 1.00 57.59 210 ALA A CA 1
ATOM 1637 C C . ALA A 1 210 ? 9.520 10.300 18.878 1.00 57.59 210 ALA A C 1
ATOM 1639 O O . ALA A 1 210 ? 10.580 9.664 18.893 1.00 57.59 210 ALA A O 1
ATOM 1640 N N . ALA A 1 211 ? 9.172 11.104 19.889 1.00 54.34 211 ALA A N 1
ATOM 1641 C CA . ALA A 1 211 ? 9.948 11.244 21.123 1.00 54.34 211 ALA A CA 1
ATOM 1642 C C . ALA A 1 211 ? 9.819 10.000 22.020 1.00 54.34 211 ALA A C 1
ATOM 1644 O O . ALA A 1 211 ? 10.827 9.470 22.496 1.00 54.34 211 ALA A O 1
ATOM 1645 N N . SER A 1 212 ? 8.594 9.484 22.174 1.00 56.97 212 SER A N 1
ATOM 1646 C CA . SER A 1 212 ? 8.320 8.270 22.955 1.00 56.97 212 SER A CA 1
ATOM 1647 C C . SER A 1 212 ? 9.026 7.039 22.375 1.00 56.97 212 SER A C 1
ATOM 1649 O O . SER A 1 212 ? 9.556 6.200 23.105 1.00 56.97 212 SER A O 1
ATOM 1651 N N . ASP A 1 213 ? 9.139 6.978 21.050 1.00 58.78 213 ASP A N 1
ATOM 1652 C CA . ASP A 1 213 ? 9.685 5.829 20.342 1.00 58.78 213 ASP A CA 1
ATOM 1653 C C . ASP A 1 213 ? 11.211 5.708 20.469 1.00 58.78 213 ASP A C 1
ATOM 1655 O O . ASP A 1 213 ? 11.770 4.613 20.631 1.00 58.78 213 ASP A O 1
ATOM 1659 N N . LYS A 1 214 ? 11.905 6.855 20.477 1.00 58.84 214 LYS A N 1
ATOM 1660 C CA . LYS A 1 214 ? 13.339 6.923 20.794 1.00 58.84 214 LYS A CA 1
ATOM 1661 C C . LYS A 1 214 ? 13.600 6.470 22.230 1.00 58.84 214 LYS A C 1
ATOM 1663 O O . LYS A 1 214 ? 14.527 5.689 22.452 1.00 58.84 214 LYS A O 1
ATOM 1668 N N . GLU A 1 215 ? 12.775 6.879 23.191 1.00 56.16 215 GLU A N 1
ATOM 1669 C CA . GLU A 1 215 ? 12.915 6.460 24.591 1.00 56.16 215 GLU A CA 1
ATOM 1670 C C . GLU A 1 215 ? 12.662 4.959 24.797 1.00 56.16 215 GLU A C 1
ATOM 1672 O O . GLU A 1 215 ? 13.432 4.296 25.502 1.00 56.16 215 GLU A O 1
ATOM 1677 N N . VAL A 1 216 ? 11.644 4.392 24.142 1.00 61.41 216 VAL A N 1
ATOM 1678 C CA . VAL A 1 216 ? 11.333 2.953 24.206 1.00 61.41 216 VAL A CA 1
ATOM 1679 C C . VAL A 1 216 ? 12.458 2.119 23.583 1.00 61.41 216 VAL A C 1
ATOM 1681 O O . VAL A 1 216 ? 12.921 1.149 24.194 1.00 61.41 216 VAL A O 1
ATOM 1684 N N . LYS A 1 217 ? 12.986 2.519 22.417 1.00 66.12 217 LYS A N 1
ATOM 1685 C CA . LYS A 1 217 ? 14.125 1.835 21.769 1.00 66.12 217 LYS A CA 1
ATOM 1686 C C . LYS A 1 217 ? 15.409 1.917 22.608 1.00 66.12 217 LYS A C 1
ATOM 1688 O O . LYS A 1 217 ? 16.173 0.946 22.645 1.00 66.12 217 LYS A O 1
ATOM 1693 N N . ILE A 1 218 ? 15.642 3.026 23.319 1.00 68.06 218 ILE A N 1
ATOM 1694 C CA . ILE A 1 218 ? 16.775 3.185 24.249 1.00 68.06 218 ILE A CA 1
ATOM 1695 C C . ILE A 1 218 ? 16.618 2.273 25.476 1.00 68.06 218 ILE A C 1
ATOM 1697 O O . ILE A 1 218 ? 17.582 1.598 25.854 1.00 68.06 218 ILE A O 1
ATOM 1701 N N . LYS A 1 219 ? 15.420 2.193 26.073 1.00 64.44 219 LYS A N 1
ATOM 1702 C CA . LYS A 1 219 ? 15.136 1.296 27.210 1.00 64.44 219 LYS A CA 1
ATOM 1703 C C . LYS A 1 219 ? 15.292 -0.180 26.826 1.00 64.44 219 LYS A C 1
ATOM 1705 O O . LYS A 1 219 ? 16.037 -0.901 27.489 1.00 64.44 219 LYS A O 1
ATOM 1710 N N . ALA A 1 220 ? 14.736 -0.598 25.688 1.00 69.31 220 ALA A N 1
ATOM 1711 C CA . ALA A 1 220 ? 14.844 -1.976 25.201 1.00 69.31 220 ALA A CA 1
ATOM 1712 C C . ALA A 1 220 ? 16.294 -2.398 24.876 1.00 69.31 220 ALA A C 1
ATOM 1714 O O . ALA A 1 220 ? 16.684 -3.549 25.101 1.00 69.31 220 ALA A O 1
ATOM 1715 N N . LYS A 1 221 ? 17.133 -1.477 24.370 1.00 72.12 221 LYS A N 1
ATOM 1716 C CA . LYS A 1 221 ? 18.574 -1.732 24.174 1.00 72.12 221 LYS A CA 1
ATOM 1717 C C . LYS A 1 221 ? 19.323 -1.877 25.502 1.00 72.12 221 LYS A C 1
ATOM 1719 O O . LYS A 1 221 ? 20.189 -2.749 25.599 1.00 72.12 221 LYS A O 1
ATOM 1724 N N . LYS A 1 222 ? 18.990 -1.075 26.522 1.00 68.56 222 LYS A N 1
ATOM 1725 C CA . LYS A 1 222 ? 19.592 -1.179 27.864 1.00 68.56 222 LYS A CA 1
ATOM 1726 C C . LYS A 1 222 ? 19.240 -2.507 28.543 1.00 68.56 222 LYS A C 1
ATOM 1728 O O . LYS A 1 222 ? 20.143 -3.187 29.020 1.00 68.56 222 LYS A O 1
ATOM 1733 N N . GLU A 1 223 ? 17.983 -2.938 28.498 1.00 70.06 223 GLU A N 1
ATOM 1734 C CA . GLU A 1 223 ? 17.548 -4.214 29.093 1.00 70.06 223 GLU A CA 1
ATOM 1735 C C . GLU A 1 223 ? 18.197 -5.436 28.421 1.00 70.06 223 GLU A C 1
ATOM 1737 O O . GLU A 1 223 ? 18.683 -6.347 29.099 1.00 70.06 223 GLU A O 1
ATOM 1742 N N . LYS A 1 224 ? 18.321 -5.431 27.085 1.00 71.44 224 LYS A N 1
ATOM 1743 C CA . LYS A 1 224 ? 19.038 -6.492 26.351 1.00 71.44 224 LYS A CA 1
ATOM 1744 C C . LYS A 1 224 ? 20.538 -6.536 26.674 1.00 71.44 224 LYS A C 1
ATOM 1746 O O . LYS A 1 224 ? 21.123 -7.621 26.686 1.00 71.44 224 LYS A O 1
ATOM 1751 N N . ALA A 1 225 ? 21.168 -5.393 26.950 1.00 69.88 225 ALA A N 1
ATOM 1752 C CA . ALA A 1 225 ? 22.576 -5.329 27.349 1.00 69.88 225 ALA A CA 1
ATOM 1753 C C . ALA A 1 225 ? 22.807 -5.861 28.777 1.00 69.88 225 ALA A C 1
ATOM 1755 O O . ALA A 1 225 ? 23.800 -6.552 29.019 1.00 69.88 225 ALA A O 1
ATOM 1756 N N . VAL A 1 226 ? 21.872 -5.604 29.697 1.00 69.94 226 VAL A N 1
ATOM 1757 C CA . VAL A 1 226 ? 21.902 -6.131 31.074 1.00 69.94 226 VAL A CA 1
ATOM 1758 C C . VAL A 1 226 ? 21.694 -7.652 31.083 1.00 69.94 226 VAL A C 1
ATOM 1760 O O . VAL A 1 226 ? 22.470 -8.376 31.706 1.00 69.94 226 VAL A O 1
ATOM 1763 N N . SER A 1 227 ? 20.743 -8.161 30.291 1.00 65.56 227 SER A N 1
ATOM 1764 C CA . SER A 1 227 ? 20.492 -9.604 30.127 1.00 65.56 227 SER A CA 1
ATOM 1765 C C . SER A 1 227 ? 21.705 -10.375 29.571 1.00 65.56 227 SER A C 1
ATOM 1767 O O . SER A 1 227 ? 22.023 -11.470 30.043 1.00 65.56 227 SER A O 1
ATOM 1769 N N . LYS A 1 228 ? 22.441 -9.795 28.609 1.00 63.97 228 LYS A N 1
ATOM 1770 C CA . LYS A 1 228 ? 23.667 -10.404 28.055 1.00 63.97 228 LYS A CA 1
ATOM 1771 C C . LYS A 1 228 ? 24.851 -10.409 29.029 1.00 63.97 228 LYS A C 1
ATOM 1773 O O . LYS A 1 228 ? 25.674 -11.317 28.939 1.00 63.97 228 LYS A O 1
ATOM 1778 N N . LYS A 1 229 ? 24.955 -9.433 29.940 1.00 61.09 229 LYS A N 1
ATOM 1779 C CA . LYS A 1 229 ? 26.004 -9.415 30.978 1.00 61.09 229 LYS A CA 1
ATOM 1780 C C . LYS A 1 229 ? 25.731 -10.427 32.094 1.00 61.09 229 LYS A C 1
ATOM 1782 O O . LYS A 1 229 ? 26.666 -11.099 32.509 1.00 61.09 229 LYS A O 1
ATOM 1787 N N . GLY A 1 230 ? 24.471 -10.613 32.498 1.00 56.44 230 GLY A N 1
ATOM 1788 C CA . GLY A 1 230 ? 24.096 -11.621 33.500 1.00 56.44 230 GLY A CA 1
ATOM 1789 C C . GLY A 1 230 ? 24.399 -13.060 33.062 1.00 56.44 230 GLY A C 1
ATOM 1790 O O . GLY A 1 230 ? 24.935 -13.837 33.839 1.00 56.44 230 GLY A O 1
ATOM 1791 N N . LYS A 1 231 ? 24.168 -13.402 31.785 1.00 56.09 231 LYS A N 1
ATOM 1792 C CA . LYS A 1 231 ? 24.481 -14.744 31.251 1.00 56.09 231 LYS A CA 1
ATOM 1793 C C . LYS A 1 231 ? 25.979 -15.041 31.080 1.00 56.09 231 LYS A C 1
ATOM 1795 O O . LYS A 1 231 ? 26.330 -16.205 30.962 1.00 56.09 231 LYS A O 1
ATOM 1800 N N . LYS A 1 232 ? 26.851 -14.025 31.055 1.00 55.84 232 LYS A N 1
ATOM 1801 C CA . LYS A 1 232 ? 28.317 -14.201 30.983 1.00 55.84 232 LYS A CA 1
ATOM 1802 C C . LYS A 1 232 ? 29.000 -14.284 32.352 1.00 55.84 232 LYS A C 1
ATOM 1804 O O . LYS A 1 232 ? 30.173 -14.613 32.394 1.00 55.84 232 LYS A O 1
ATOM 1809 N N . ALA A 1 233 ? 28.296 -13.962 33.437 1.00 54.56 233 ALA A N 1
ATOM 1810 C CA . ALA A 1 233 ? 28.819 -14.041 34.802 1.00 54.56 233 ALA A CA 1
ATOM 1811 C C . ALA A 1 233 ? 28.402 -15.335 35.533 1.00 54.56 233 ALA A C 1
ATOM 1813 O O . ALA A 1 233 ? 28.752 -15.519 36.693 1.00 54.56 233 ALA A O 1
ATOM 1814 N N . SER A 1 234 ? 27.634 -16.210 34.874 1.00 52.94 234 SER A N 1
ATOM 1815 C CA . SER A 1 234 ? 27.161 -17.497 35.415 1.00 52.94 234 SER A CA 1
ATOM 1816 C C . SER A 1 234 ? 27.586 -18.705 34.567 1.00 52.94 234 SER A C 1
ATOM 1818 O O . SER A 1 234 ? 26.997 -19.774 34.700 1.00 52.94 234 SER A O 1
ATOM 1820 N N . ALA A 1 235 ? 28.579 -18.526 33.694 1.00 48.62 235 ALA A N 1
ATOM 1821 C CA . ALA A 1 235 ? 29.296 -19.575 32.970 1.00 48.62 235 ALA A CA 1
ATOM 1822 C C . ALA A 1 235 ? 30.788 -19.408 33.261 1.00 48.62 235 ALA A C 1
ATOM 1824 O O . ALA A 1 235 ? 31.470 -20.441 33.406 1.00 48.62 235 ALA A O 1
#

Foldseek 3Di:
DDDDPPPDDDVVVVVVVVVVVVVVVPFPDLVVVLVVLVCQLVLAADALVPFDQDFDALVRLQVNLCSSVVVQCPPPVRDRDDSVVLVVCCVLVLAPDRDVRTDGSLSSLSVNLCSVCVVLDPSVLSCLLRVVDDDPVSSNVSSVVSSVVSSVVSNVLSVVSSVLSVVQPPPVDGNDPVSVVVSVVVVVVVSNVVSVVSVVVSCVVCVPVVVVVVVVVVVVVVVVVVVVVVVVVVD

Secondary structure (DSSP, 8-state):
----------HHHHHHHHHHHHHHHS---HHHHHHHHHTGGGGSPPPGGGS-SSPBPHHHHHHHHHHHTHHHHHTTTPPPP-HHHHHHHHHTTSSPPPBTTBB-HHHHHHHHHHHHHTTTS-HHHHHHHHTT--SHHHHHHHHHHHHHHHHHHHHHHHHHHHHHHHHHHTTS----HHHHHHHHHHHHHHHHHHHHHHHHHHHHH-HHHHHHHHHHHHHHHHHHHHHHHHTTS--

Radius of gyration: 25.78 Å; chains: 1; bounding box: 51×66×86 Å

Sequence (235 aa):
MIFKTSTSAKPYIVVLITIWYIFRMDTINSETIDGYFSALPRKAPADWEYLPDIGLYMDQLVTYLERQLELFTKAAGGSLITPSMINNYAKSKIVPRAEGKKYGKEHVALLLTVFTLKRVLSVQDMGSLVGKIGTASEVEEFYGRFRRGMEYSARETASLVGTALAEASDDDKHLDAKTLRDLALDLAVDASIRSYAAETLLAFANPGEAASDKEVKIKAKKEKAVSKKGKKASA

Organism: NCBI:txid1076179

InterPro domains:
  IPR014975 Protein of unknown function DUF1836 [PF08876] (47-145)
  IPR014975 Protein of unknown function DUF1836 [PTHR40056] (39-130)

pLDDT: mean 81.0, std 16.19, range [35.78, 97.38]